Protein AF-A0A1A7MFX7-F1 (afdb_monomer)

pLDDT: mean 85.18, std 17.18, range [38.44, 98.31]

Solvent-accessible surface area (backbone atoms only — not comparable to full-atom values): 11761 Å² total; per-residue (Å²): 98,53,68,23,23,52,36,44,58,58,25,37,74,50,48,82,57,58,66,70,60,51,50,52,27,52,52,46,35,54,52,44,52,51,51,48,53,52,49,65,73,65,57,69,64,90,87,68,77,84,68,90,77,48,81,72,53,74,65,55,64,80,87,58,79,79,76,46,78,91,41,65,96,65,62,91,60,66,64,63,60,56,50,50,55,50,52,52,52,51,49,50,50,53,50,43,72,76,39,36,88,37,67,67,52,32,50,50,43,38,42,51,17,38,46,57,47,35,51,63,56,50,66,56,51,50,46,31,61,76,64,45,24,35,53,75,64,55,65,71,58,54,51,51,48,50,51,51,38,52,53,47,50,48,48,63,74,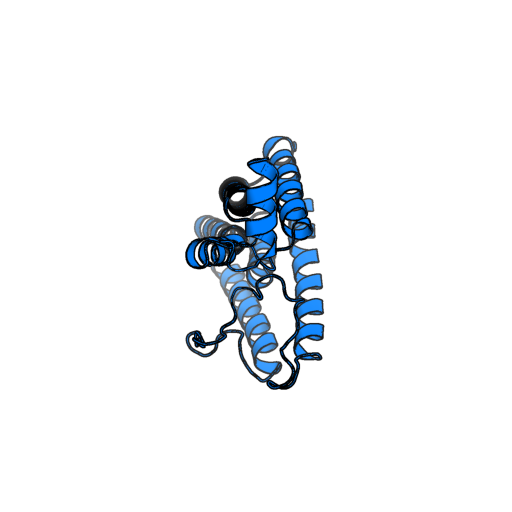70,46,90,64,80,63,58,64,52,58,52,55,29,48,52,51,26,40,52,47,48,49,47,46,51,52,47,44,72,74,27,39,74,31,79,73,87,45,75,68,47,57,53,53,51,54,62,73,76,108

Mean predicted aligned error: 8.46 Å

Radius of gyration: 20.45 Å; Cα contacts (8 Å, |Δi|>4): 159; chains: 1; bounding box: 60×35×51 Å

Structure (mmCIF, N/CA/C/O backbone):
data_AF-A0A1A7MFX7-F1
#
_entry.id   AF-A0A1A7MFX7-F1
#
loop_
_atom_site.group_PDB
_atom_site.id
_atom_site.type_symbol
_atom_site.label_atom_id
_atom_site.label_alt_id
_atom_site.label_comp_id
_atom_site.label_asym_id
_atom_site.label_entity_id
_atom_site.label_seq_id
_atom_site.pdbx_PDB_ins_code
_atom_site.Cartn_x
_atom_site.Cartn_y
_atom_site.Cartn_z
_atom_site.occupancy
_atom_site.B_iso_or_equiv
_atom_site.auth_seq_id
_atom_site.auth_comp_id
_atom_site.auth_asym_id
_atom_site.auth_atom_id
_atom_site.pdbx_PDB_model_num
ATOM 1 N N . MET A 1 1 ? -2.341 -1.312 -2.773 1.00 86.06 1 MET A N 1
ATOM 2 C CA . MET A 1 1 ? -2.698 0.103 -2.527 1.00 86.06 1 MET A CA 1
ATOM 3 C C . MET A 1 1 ? -4.157 0.295 -2.127 1.00 86.06 1 MET A C 1
ATOM 5 O O . MET A 1 1 ? -4.378 0.587 -0.967 1.00 86.06 1 MET A O 1
ATOM 9 N N . LEU A 1 2 ? -5.156 0.085 -3.000 1.00 94.25 2 LEU A N 1
ATOM 10 C CA . LEU A 1 2 ? -6.565 0.398 -2.676 1.00 94.25 2 LEU A CA 1
ATOM 11 C C . LEU A 1 2 ? -7.093 -0.276 -1.392 1.00 94.25 2 LEU A C 1
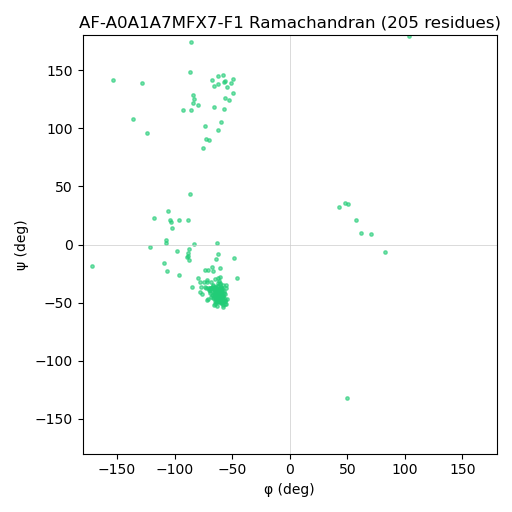ATOM 13 O O . LEU A 1 2 ? -7.597 0.407 -0.508 1.00 94.25 2 LEU A O 1
ATOM 17 N N . VAL A 1 3 ? -6.922 -1.596 -1.264 1.00 96.50 3 VAL A N 1
ATOM 18 C CA . VAL A 1 3 ? -7.343 -2.371 -0.077 1.00 96.50 3 VAL A CA 1
ATOM 19 C C . VAL A 1 3 ? -6.668 -1.864 1.205 1.00 96.50 3 VAL A C 1
ATOM 21 O O . VAL A 1 3 ? -7.343 -1.644 2.206 1.00 96.50 3 VAL A O 1
ATOM 24 N N . ALA A 1 4 ? -5.355 -1.614 1.154 1.00 96.94 4 ALA A N 1
ATOM 25 C CA . ALA A 1 4 ? -4.592 -1.058 2.272 1.00 96.94 4 ALA A CA 1
ATOM 26 C C . ALA A 1 4 ? -5.104 0.330 2.685 1.00 96.94 4 ALA A C 1
ATOM 28 O O . ALA A 1 4 ? -5.294 0.593 3.869 1.00 96.94 4 ALA A O 1
ATOM 29 N N . SER A 1 5 ? -5.386 1.211 1.721 1.00 97.44 5 SER A N 1
ATOM 30 C CA . SER A 1 5 ? -5.911 2.545 2.015 1.00 97.44 5 SER A CA 1
ATOM 31 C C . SER A 1 5 ? -7.320 2.509 2.601 1.00 97.44 5 SER A C 1
ATOM 33 O O . SER A 1 5 ? -7.585 3.261 3.531 1.00 97.44 5 SER A O 1
ATOM 35 N N . ILE A 1 6 ? -8.196 1.606 2.141 1.00 97.94 6 ILE A N 1
ATOM 36 C CA . ILE A 1 6 ? -9.516 1.398 2.761 1.00 97.94 6 ILE A CA 1
ATOM 37 C C . ILE A 1 6 ? -9.347 0.930 4.214 1.00 97.94 6 ILE A C 1
ATOM 39 O O . ILE A 1 6 ? -9.942 1.522 5.109 1.00 97.94 6 ILE A O 1
ATOM 43 N N . LEU A 1 7 ? -8.485 -0.062 4.473 1.00 97.94 7 LEU A N 1
ATOM 44 C CA . LEU A 1 7 ? -8.183 -0.515 5.837 1.00 97.94 7 LEU A CA 1
ATOM 45 C C . LEU A 1 7 ? -7.662 0.621 6.728 1.00 97.94 7 LEU A C 1
ATOM 47 O O . LEU A 1 7 ? -8.074 0.711 7.880 1.00 97.94 7 LEU A O 1
ATOM 51 N N . LYS A 1 8 ? -6.808 1.516 6.207 1.00 97.50 8 LYS A N 1
ATOM 52 C CA . LYS A 1 8 ? -6.321 2.696 6.946 1.00 97.50 8 LYS A CA 1
ATOM 53 C C . LYS A 1 8 ? -7.455 3.642 7.359 1.00 97.50 8 LYS A C 1
ATOM 55 O O . LYS A 1 8 ? -7.405 4.177 8.463 1.00 97.50 8 LYS A O 1
ATOM 60 N N . LEU A 1 9 ? -8.484 3.824 6.522 1.00 97.50 9 LEU A N 1
ATOM 61 C CA . LEU A 1 9 ? -9.654 4.639 6.881 1.00 97.50 9 LEU A CA 1
ATOM 62 C C . LEU A 1 9 ? -10.425 4.029 8.061 1.00 97.50 9 LEU A C 1
ATOM 64 O O . LEU A 1 9 ? -10.773 4.746 8.995 1.00 97.50 9 LEU A O 1
ATOM 68 N N . PHE A 1 10 ? -10.643 2.710 8.059 1.00 96.88 10 PHE A N 1
ATOM 69 C CA . PHE A 1 10 ? -11.283 2.017 9.185 1.00 96.88 10 PHE A CA 1
ATOM 70 C C . PHE A 1 10 ? -10.387 1.978 10.427 1.00 96.88 10 PHE A C 1
ATOM 72 O O . PHE A 1 10 ? -10.872 2.167 11.540 1.00 96.88 10 PHE A O 1
ATOM 79 N N . TYR A 1 11 ? -9.073 1.815 10.251 1.00 96.38 11 TYR A N 1
ATOM 80 C CA . TYR A 1 11 ? -8.100 1.898 11.338 1.00 96.38 11 TYR A CA 1
ATOM 81 C C . TYR A 1 11 ? -8.186 3.241 12.060 1.00 96.38 11 TYR A C 1
ATOM 83 O O . TYR A 1 11 ? -8.221 3.261 13.288 1.00 96.38 11 TYR A O 1
ATOM 91 N N . TRP A 1 12 ? -8.337 4.340 11.319 1.00 96.12 12 TRP A N 1
ATOM 92 C CA . TRP A 1 12 ? -8.480 5.670 11.905 1.00 96.12 12 TRP A CA 1
ATOM 93 C C . TRP A 1 12 ? -9.724 5.820 12.795 1.00 96.12 12 TRP A C 1
ATOM 95 O O . TRP A 1 12 ? -9.702 6.562 13.777 1.00 96.12 12 TRP A O 1
ATOM 105 N N . LEU A 1 13 ? -10.811 5.098 12.494 1.00 94.00 13 LEU A N 1
ATOM 106 C CA . LEU A 1 13 ? -12.015 5.113 13.331 1.00 94.00 13 LEU A CA 1
ATOM 107 C C . LEU A 1 13 ? -11.756 4.525 14.722 1.00 94.00 13 LEU A C 1
ATOM 109 O O . LEU A 1 13 ? -12.323 5.028 15.689 1.00 94.00 13 LEU A O 1
ATOM 113 N N . GLY A 1 14 ? -10.911 3.492 14.812 1.00 90.69 14 GLY A N 1
ATOM 114 C CA . GLY A 1 14 ? -10.512 2.867 16.076 1.00 90.69 14 GLY A CA 1
ATOM 115 C C . GLY A 1 14 ? -9.347 3.574 16.773 1.00 90.69 14 GLY A C 1
ATOM 116 O O . GLY A 1 14 ? -9.338 3.672 17.994 1.00 90.69 14 GLY A O 1
ATOM 117 N N . ALA A 1 15 ? -8.380 4.094 16.015 1.00 91.50 15 ALA A N 1
ATOM 118 C CA . ALA A 1 15 ? -7.225 4.822 16.534 1.00 91.50 15 ALA A CA 1
ATOM 119 C C . ALA A 1 15 ? -6.959 6.073 15.690 1.00 91.50 15 ALA A C 1
ATOM 121 O O . ALA A 1 15 ? -6.478 5.993 14.559 1.00 91.50 15 ALA A O 1
ATOM 122 N N . ARG A 1 16 ? -7.247 7.246 16.261 1.00 91.62 16 ARG A N 1
ATOM 123 C CA . ARG A 1 16 ? -7.097 8.546 15.594 1.00 91.62 16 ARG A CA 1
ATOM 124 C C . ARG A 1 16 ? -5.620 8.919 15.468 1.00 91.62 16 ARG A C 1
ATOM 126 O O . ARG A 1 16 ? -5.048 9.529 16.364 1.00 91.62 16 ARG A O 1
ATOM 133 N N . PHE A 1 17 ? -5.009 8.537 14.354 1.00 92.06 17 PHE A N 1
ATOM 134 C CA . PHE A 1 17 ? -3.677 8.995 13.963 1.00 92.06 17 PHE A CA 1
ATOM 135 C C . PHE A 1 17 ? -3.739 10.332 13.201 1.00 92.06 17 PHE A C 1
ATOM 137 O O . PHE A 1 17 ? -4.826 10.834 12.896 1.00 92.06 17 PHE A O 1
ATOM 144 N N . ASP A 1 18 ? -2.566 10.896 12.899 1.00 93.06 18 ASP A N 1
ATOM 145 C CA . ASP A 1 18 ? -2.407 12.226 12.301 1.00 93.06 18 ASP A CA 1
ATOM 146 C C . ASP A 1 18 ? -3.260 12.453 11.038 1.00 93.06 18 ASP A C 1
ATOM 148 O O . ASP A 1 18 ? -3.364 11.587 10.159 1.00 93.06 18 ASP A O 1
ATOM 152 N N . LEU A 1 19 ? -3.849 13.648 10.931 1.00 93.12 19 LEU A N 1
ATOM 153 C CA . LEU A 1 19 ? -4.747 14.012 9.835 1.00 93.12 19 LEU A CA 1
ATOM 154 C C . LEU A 1 19 ? -4.053 13.939 8.468 1.00 93.12 19 LEU A C 1
ATOM 156 O O . LEU A 1 19 ? -4.683 13.545 7.487 1.00 93.12 19 LEU A O 1
ATOM 160 N N . SER A 1 20 ? -2.757 14.244 8.393 1.00 94.00 20 SER A N 1
ATOM 161 C CA . SER A 1 20 ? -1.979 14.188 7.151 1.00 94.00 20 SER A CA 1
ATOM 162 C C . SER A 1 20 ? -1.964 12.772 6.567 1.00 94.00 20 SER A C 1
ATOM 164 O O . SER A 1 20 ? -2.112 12.577 5.359 1.00 94.00 20 SER A O 1
ATOM 166 N N . LEU A 1 21 ? -1.864 11.758 7.432 1.00 94.56 21 LEU A N 1
ATOM 167 C CA . LEU A 1 21 ? -1.889 10.347 7.038 1.00 94.56 21 LEU A CA 1
ATOM 168 C C . LEU A 1 21 ? -3.297 9.887 6.654 1.00 94.56 21 LEU A C 1
ATOM 170 O O . LEU A 1 21 ? -3.451 9.049 5.762 1.00 94.56 21 LEU A O 1
ATOM 174 N N . LEU A 1 22 ? -4.331 10.452 7.285 1.00 95.88 22 LEU A N 1
ATOM 175 C CA . LEU A 1 22 ? -5.715 10.183 6.902 1.00 95.88 22 LEU A CA 1
ATOM 176 C C . LEU A 1 22 ? -6.002 10.743 5.507 1.00 95.88 22 LEU A C 1
ATOM 178 O O . LEU A 1 22 ? -6.557 10.036 4.664 1.00 95.88 22 LEU A O 1
ATOM 182 N N . LEU A 1 23 ? -5.578 11.982 5.244 1.00 96.06 23 LEU A N 1
ATOM 183 C CA . LEU A 1 23 ? -5.691 12.610 3.931 1.00 96.06 23 LEU A CA 1
ATOM 184 C C . LEU A 1 23 ? -4.918 11.816 2.875 1.00 96.06 23 LEU A C 1
ATOM 186 O O . LEU A 1 23 ? -5.457 11.562 1.800 1.00 96.06 23 LEU A O 1
ATOM 190 N N . GLN A 1 24 ? -3.710 11.337 3.193 1.00 95.38 24 GLN A N 1
ATOM 191 C CA . GLN A 1 24 ? -2.944 10.456 2.306 1.00 95.38 24 GLN A CA 1
ATOM 192 C C . GLN A 1 24 ? -3.729 9.193 1.933 1.00 95.38 24 GLN A C 1
ATOM 194 O O . GLN A 1 24 ? -3.817 8.849 0.752 1.00 95.38 24 GLN A O 1
ATOM 199 N N . ALA A 1 25 ? -4.317 8.507 2.917 1.00 96.75 25 ALA A N 1
ATOM 200 C CA . ALA A 1 25 ? -5.110 7.308 2.672 1.00 96.75 25 ALA A CA 1
ATOM 201 C C . ALA A 1 25 ? -6.373 7.620 1.851 1.00 96.75 25 ALA A C 1
ATOM 203 O O . ALA A 1 25 ? -6.646 6.924 0.871 1.00 96.75 25 ALA A O 1
ATOM 204 N N . GLY A 1 26 ? -7.103 8.684 2.200 1.00 97.50 26 GLY A N 1
ATOM 205 C CA . GLY A 1 26 ? -8.320 9.114 1.510 1.00 97.50 26 GLY A CA 1
ATOM 206 C C . GLY A 1 26 ? -8.074 9.494 0.050 1.00 97.50 26 GLY A C 1
ATOM 207 O O . GLY A 1 26 ? -8.734 8.964 -0.845 1.00 97.50 26 GLY A O 1
ATOM 208 N N . LEU A 1 27 ? -7.066 10.333 -0.212 1.00 97.38 27 LEU A N 1
ATOM 209 C CA . LEU A 1 27 ? -6.657 10.698 -1.571 1.00 97.38 27 LEU A CA 1
ATOM 210 C C . LEU A 1 27 ? -6.234 9.466 -2.376 1.00 97.38 27 LEU A C 1
ATOM 212 O O . LEU A 1 27 ? -6.627 9.328 -3.534 1.00 97.38 27 LEU A O 1
ATOM 216 N N . MET A 1 28 ? -5.503 8.528 -1.761 1.00 96.31 28 MET A N 1
ATOM 217 C CA . MET A 1 28 ? -5.149 7.278 -2.434 1.00 96.31 28 MET A CA 1
ATOM 218 C C . MET A 1 28 ? -6.367 6.433 -2.797 1.00 96.31 28 MET A C 1
ATOM 220 O O . MET A 1 28 ? -6.385 5.867 -3.886 1.00 96.31 28 MET A O 1
ATOM 224 N N . VAL A 1 29 ? -7.392 6.345 -1.943 1.00 97.81 29 VAL A N 1
ATOM 225 C CA . VAL A 1 29 ? -8.636 5.646 -2.307 1.00 97.81 29 VAL A CA 1
ATOM 226 C C . VAL A 1 29 ? -9.264 6.302 -3.536 1.00 97.81 29 VAL A C 1
ATOM 228 O O . VAL A 1 29 ? -9.541 5.603 -4.507 1.00 97.81 29 VAL A O 1
ATOM 231 N N . ILE A 1 30 ? -9.420 7.628 -3.543 1.00 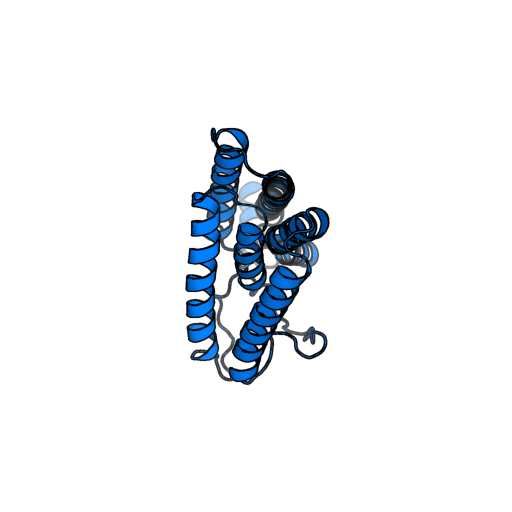97.75 30 ILE A N 1
ATOM 232 C CA . ILE A 1 30 ? -10.032 8.356 -4.667 1.00 97.75 30 ILE A CA 1
ATOM 233 C C . ILE A 1 30 ? -9.262 8.093 -5.966 1.00 97.75 30 ILE A C 1
ATOM 235 O O . ILE A 1 30 ? -9.848 7.635 -6.949 1.00 97.75 30 ILE A O 1
ATOM 239 N N . VAL A 1 31 ? -7.943 8.314 -5.963 1.00 96.88 31 VAL A N 1
ATOM 240 C CA . VAL A 1 31 ? -7.093 8.113 -7.146 1.00 96.88 31 VAL A CA 1
ATOM 241 C C . VAL A 1 31 ? -7.164 6.666 -7.630 1.00 96.88 31 VAL A C 1
ATOM 243 O O . VAL A 1 31 ? -7.336 6.426 -8.821 1.00 96.88 31 VAL A O 1
ATOM 246 N N . GLN A 1 32 ? -7.086 5.686 -6.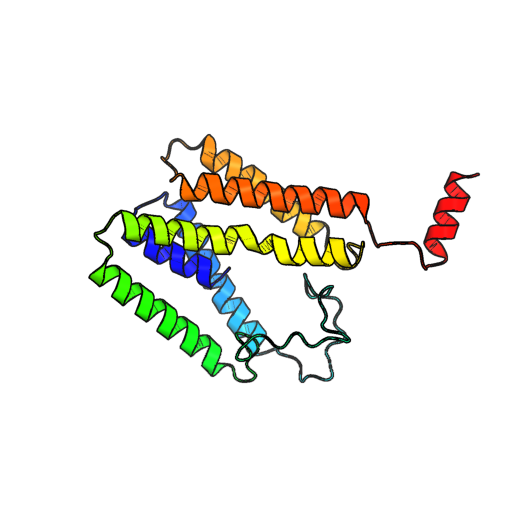730 1.00 95.69 32 GLN A N 1
ATOM 247 C CA . GLN A 1 32 ? -7.127 4.272 -7.107 1.00 95.69 32 GLN A CA 1
ATOM 248 C C . GLN A 1 32 ? -8.498 3.843 -7.646 1.00 95.69 32 GLN A C 1
ATOM 250 O O . GLN A 1 32 ? -8.554 3.001 -8.539 1.00 95.69 32 GLN A O 1
ATOM 255 N N . LEU A 1 33 ? -9.601 4.429 -7.170 1.00 96.56 33 LEU A N 1
ATOM 256 C CA . LEU A 1 33 ? -10.930 4.184 -7.737 1.00 96.56 33 LEU A CA 1
ATOM 257 C C . LEU A 1 33 ? -11.066 4.785 -9.141 1.00 96.56 33 LEU A C 1
ATOM 259 O O . LEU A 1 33 ? -11.630 4.133 -10.023 1.00 96.56 33 LEU A O 1
ATOM 263 N N . VAL A 1 34 ? -10.517 5.982 -9.373 1.00 96.62 34 VAL A N 1
ATOM 264 C CA . VAL A 1 34 ? -10.463 6.599 -10.709 1.00 96.62 34 VAL A CA 1
ATOM 265 C C . VAL A 1 34 ? -9.609 5.751 -11.651 1.00 96.62 34 VAL A C 1
ATOM 267 O O . VAL A 1 34 ? -10.076 5.377 -12.725 1.00 96.62 34 VAL A O 1
ATOM 270 N N . LEU A 1 35 ? -8.400 5.365 -11.232 1.00 93.56 35 LEU A N 1
ATOM 271 C CA . LEU A 1 35 ? -7.523 4.494 -12.017 1.00 93.56 35 LEU A CA 1
ATOM 272 C C . LEU A 1 35 ? -8.183 3.148 -12.315 1.00 93.56 35 LEU A C 1
ATOM 274 O O . LEU A 1 35 ? -8.087 2.667 -13.439 1.00 93.56 35 LEU A O 1
ATOM 278 N N . LEU A 1 36 ? -8.901 2.561 -11.353 1.00 93.69 36 LEU A N 1
ATOM 279 C CA . LEU A 1 36 ? -9.645 1.323 -11.567 1.00 93.69 36 LEU A CA 1
ATOM 280 C C . LEU A 1 36 ? -10.752 1.506 -12.612 1.00 93.69 36 LEU A C 1
ATOM 282 O O . LEU A 1 36 ? -10.882 0.673 -13.505 1.00 93.69 36 LEU A O 1
ATOM 286 N N . ARG A 1 37 ? -11.536 2.591 -12.544 1.00 93.88 37 ARG A N 1
ATOM 287 C CA . ARG A 1 37 ? -12.565 2.900 -13.556 1.00 93.88 37 ARG A CA 1
ATOM 288 C C . ARG A 1 37 ? -11.947 3.025 -14.945 1.00 93.88 37 ARG A C 1
ATOM 290 O O . ARG A 1 37 ? -12.389 2.338 -15.863 1.00 93.88 37 ARG A O 1
ATOM 297 N N . VAL A 1 38 ? -10.906 3.845 -15.071 1.00 93.06 38 VAL A N 1
ATOM 298 C CA . VAL A 1 38 ? -10.212 4.098 -16.340 1.00 93.06 38 VAL A CA 1
ATOM 299 C C . VAL A 1 38 ? -9.589 2.812 -16.886 1.00 93.06 38 VAL A C 1
ATOM 301 O O . VAL A 1 38 ? -9.737 2.519 -18.071 1.00 93.06 38 VAL A O 1
ATOM 304 N N . ALA A 1 39 ? -8.950 2.006 -16.036 1.00 90.12 39 ALA A N 1
ATOM 305 C CA . ALA A 1 39 ? -8.335 0.741 -16.432 1.00 90.12 39 ALA A CA 1
ATOM 306 C C . ALA A 1 39 ? -9.368 -0.292 -16.903 1.00 90.12 39 ALA A C 1
ATOM 308 O O . ALA A 1 39 ? -9.117 -1.012 -17.866 1.00 90.12 39 ALA A O 1
ATOM 309 N N . LEU A 1 40 ? -10.534 -0.361 -16.252 1.00 88.81 40 LEU A N 1
ATOM 310 C CA . LEU A 1 40 ? -11.609 -1.272 -16.651 1.00 88.81 40 LEU A CA 1
ATOM 311 C C . LEU A 1 40 ? -12.304 -0.827 -17.947 1.00 88.81 40 LEU A C 1
ATOM 313 O O . LEU A 1 40 ? -12.765 -1.683 -18.696 1.00 88.81 40 LEU A O 1
ATOM 317 N N . GLN A 1 41 ? -12.362 0.478 -18.226 1.00 88.75 41 GLN A N 1
ATOM 318 C CA . GLN A 1 41 ? -12.928 1.024 -19.467 1.00 88.75 41 GLN A CA 1
ATOM 319 C C . GLN A 1 41 ? -11.986 0.877 -20.668 1.00 88.75 41 GLN A C 1
ATOM 321 O O . GLN A 1 41 ? -12.447 0.606 -21.770 1.00 88.75 41 GLN A O 1
ATOM 326 N N . ASN A 1 42 ? -10.675 1.029 -20.456 1.00 85.75 42 ASN A N 1
ATOM 327 C CA . ASN A 1 42 ? -9.666 1.039 -21.523 1.00 85.75 42 ASN A CA 1
ATOM 328 C C . ASN A 1 42 ? -8.886 -0.281 -21.633 1.00 85.75 42 ASN A C 1
ATOM 330 O O . ASN A 1 42 ? -7.779 -0.306 -22.172 1.00 85.75 42 ASN A O 1
ATOM 334 N N . ARG A 1 43 ? -9.412 -1.388 -21.092 1.00 76.44 43 ARG A N 1
ATOM 335 C CA . ARG A 1 43 ? -8.719 -2.680 -21.139 1.00 76.44 43 ARG A CA 1
ATOM 336 C C . ARG A 1 43 ? -8.636 -3.154 -22.599 1.00 76.44 43 ARG A C 1
ATOM 338 O O . ARG A 1 43 ? -9.686 -3.380 -23.202 1.00 76.44 43 ARG A O 1
ATOM 345 N N . PRO A 1 44 ? -7.434 -3.333 -23.179 1.00 63.94 44 PRO A N 1
ATOM 346 C CA . PRO A 1 44 ? -7.319 -3.810 -24.550 1.00 63.94 44 PRO A CA 1
ATOM 347 C C . PRO A 1 44 ? -7.919 -5.217 -24.660 1.00 63.94 44 PRO A C 1
ATOM 349 O O . PRO A 1 44 ? -7.691 -6.059 -23.786 1.00 63.94 44 PRO A O 1
ATOM 352 N N . LEU A 1 45 ? -8.667 -5.491 -25.739 1.00 54.97 45 LEU A N 1
ATOM 353 C CA . LEU A 1 45 ? -8.968 -6.873 -26.121 1.00 54.97 45 LEU A CA 1
ATOM 354 C C . LEU A 1 45 ? -7.630 -7.618 -26.241 1.00 54.97 45 LEU A C 1
ATOM 356 O O . LEU A 1 45 ? -6.673 -7.074 -26.793 1.00 54.97 45 LEU A O 1
ATOM 360 N N . ALA A 1 46 ? -7.569 -8.836 -25.702 1.00 52.91 46 ALA A N 1
ATOM 361 C CA . ALA A 1 46 ? -6.359 -9.606 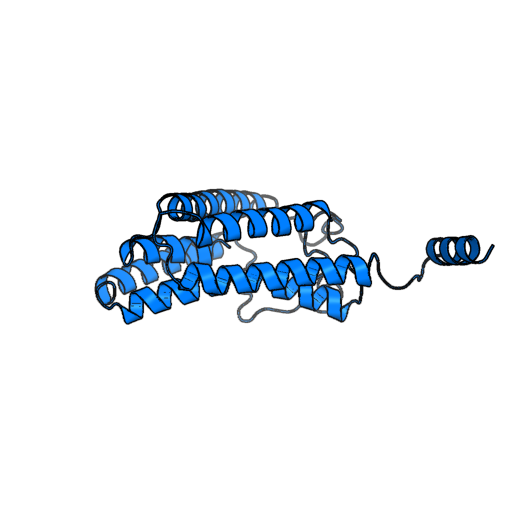-25.389 1.00 52.91 46 ALA A CA 1
ATOM 362 C C . ALA A 1 46 ? -5.271 -9.717 -26.491 1.00 52.91 46 ALA A C 1
ATOM 364 O O . ALA A 1 46 ? -4.153 -10.112 -26.179 1.00 52.91 46 ALA A O 1
ATOM 365 N N . SER A 1 47 ? -5.537 -9.327 -27.741 1.00 38.44 47 SER A N 1
ATOM 366 C CA . SER A 1 47 ? -4.575 -9.339 -28.855 1.00 38.44 47 SER A CA 1
ATOM 367 C C . SER A 1 47 ? -3.731 -8.066 -29.042 1.00 38.44 47 SER A C 1
ATOM 369 O O . SER A 1 47 ? -2.774 -8.112 -29.802 1.00 38.44 47 SER A O 1
ATOM 371 N N . ALA A 1 48 ? -4.016 -6.939 -28.374 1.00 43.03 48 ALA A N 1
ATOM 372 C CA . ALA A 1 48 ? -3.304 -5.662 -28.613 1.00 43.03 48 ALA A CA 1
ATOM 373 C C . ALA A 1 48 ? -2.235 -5.307 -27.553 1.00 43.03 48 ALA A C 1
ATOM 375 O O . ALA A 1 48 ? -1.793 -4.163 -27.433 1.00 43.03 48 ALA A O 1
ATOM 376 N N . ALA A 1 49 ? -1.838 -6.266 -26.716 1.00 45.16 49 ALA A N 1
ATOM 377 C CA . ALA A 1 49 ? -1.031 -6.010 -25.529 1.00 45.16 49 ALA A CA 1
ATOM 378 C C . ALA A 1 49 ? 0.489 -5.992 -25.794 1.00 45.16 49 ALA A C 1
ATOM 380 O O . ALA A 1 49 ? 1.219 -6.533 -24.982 1.00 45.16 49 ALA A O 1
ATOM 381 N N . SER A 1 50 ? 1.019 -5.375 -26.850 1.00 43.16 50 SER A N 1
ATOM 382 C CA . SER A 1 50 ? 2.479 -5.159 -27.004 1.00 43.16 50 SER A CA 1
ATOM 383 C C . SER A 1 50 ? 2.971 -3.849 -26.361 1.00 43.16 50 SER A C 1
ATOM 385 O O . SER A 1 50 ? 4.022 -3.323 -26.716 1.00 43.16 50 SER A O 1
ATOM 387 N N . ASN A 1 51 ? 2.221 -3.282 -25.411 1.00 44.16 51 ASN A N 1
ATOM 388 C CA . ASN A 1 51 ? 2.489 -1.932 -24.921 1.00 44.16 51 ASN A CA 1
ATOM 389 C C . ASN A 1 51 ? 3.536 -1.886 -23.793 1.00 44.16 51 ASN A C 1
ATOM 391 O O . ASN A 1 51 ? 3.311 -2.338 -22.671 1.00 44.16 51 ASN A O 1
ATOM 395 N N . ILE A 1 52 ? 4.653 -1.236 -24.122 1.00 47.06 52 ILE A N 1
ATOM 396 C CA . ILE A 1 52 ? 5.903 -0.977 -23.379 1.00 47.06 52 ILE A CA 1
ATOM 397 C C . ILE A 1 52 ? 5.714 -0.102 -22.109 1.00 47.06 52 ILE A C 1
ATOM 399 O O . ILE A 1 52 ? 6.662 0.192 -21.384 1.00 47.06 52 ILE A O 1
ATOM 403 N N . HIS A 1 53 ? 4.485 0.312 -21.774 1.00 43.59 53 HIS A N 1
ATOM 404 C CA . HIS A 1 53 ? 4.248 1.397 -20.812 1.00 43.59 53 HIS A CA 1
ATOM 405 C C . HIS A 1 53 ? 3.705 1.023 -19.426 1.00 43.59 53 HIS A C 1
ATOM 407 O O . HIS A 1 53 ? 3.493 1.941 -18.630 1.00 43.59 53 HIS A O 1
ATOM 413 N N . GLN A 1 54 ? 3.532 -0.255 -19.079 1.00 49.38 54 GLN A N 1
ATOM 414 C CA . GLN A 1 54 ? 3.160 -0.611 -17.704 1.00 49.38 54 GLN A CA 1
ATOM 415 C C . GLN A 1 54 ? 4.406 -0.703 -16.799 1.00 49.38 54 GLN A C 1
ATOM 417 O O . GLN A 1 54 ? 5.291 -1.517 -17.068 1.00 49.38 54 GLN A O 1
ATOM 422 N N . PRO A 1 55 ? 4.501 0.077 -15.703 1.00 43.34 55 PRO A N 1
ATOM 423 C CA . PRO A 1 55 ? 5.408 -0.288 -14.621 1.00 43.34 55 PRO A CA 1
ATOM 424 C C . PRO A 1 55 ? 5.018 -1.694 -14.139 1.00 43.34 55 PRO A C 1
ATOM 426 O O . PRO A 1 55 ? 3.831 -2.016 -14.107 1.00 43.34 55 PRO A O 1
ATOM 429 N N . PHE A 1 56 ? 6.001 -2.546 -13.840 1.00 51.44 56 PHE A N 1
ATOM 430 C CA . PHE A 1 56 ? 5.830 -3.988 -13.583 1.00 51.44 56 PHE A CA 1
ATOM 431 C C . PHE A 1 56 ? 5.462 -4.855 -14.814 1.00 51.44 56 PHE A C 1
ATOM 433 O O . PHE A 1 56 ? 5.235 -6.055 -14.664 1.00 51.44 56 PHE A O 1
ATOM 440 N N . ALA A 1 57 ? 5.495 -4.318 -16.046 1.00 44.09 57 ALA A N 1
ATOM 441 C CA . ALA A 1 57 ? 5.401 -5.121 -17.281 1.00 44.09 57 ALA A CA 1
ATOM 442 C C . ALA A 1 57 ? 6.531 -6.152 -17.433 1.00 44.09 57 ALA A C 1
ATOM 444 O O . ALA A 1 57 ? 6.373 -7.125 -18.166 1.00 44.09 57 ALA A O 1
ATOM 445 N N . GLY A 1 58 ? 7.654 -5.972 -16.727 1.00 39.03 58 GLY A N 1
ATOM 446 C CA . GLY A 1 58 ? 8.723 -6.974 -16.635 1.00 39.03 58 GLY A CA 1
ATOM 447 C C . GLY A 1 58 ? 8.280 -8.297 -15.989 1.00 39.03 58 GLY A C 1
ATOM 448 O O . GLY A 1 58 ? 9.030 -9.266 -16.016 1.00 39.03 58 GLY A O 1
ATOM 449 N N . SER A 1 59 ? 7.060 -8.348 -15.437 1.00 41.25 59 SER A N 1
ATOM 450 C CA . SER A 1 59 ? 6.380 -9.559 -14.972 1.00 41.25 59 SER A CA 1
ATOM 451 C C . SER A 1 59 ? 5.251 -10.026 -15.903 1.00 41.25 59 SER A C 1
ATOM 453 O O . SER A 1 59 ? 4.331 -10.695 -15.440 1.00 41.25 59 SER A O 1
ATOM 455 N N . ARG A 1 60 ? 5.302 -9.758 -17.219 1.00 44.12 60 ARG A N 1
ATOM 456 C CA . ARG A 1 60 ? 4.640 -10.695 -18.150 1.00 44.12 60 ARG A CA 1
ATOM 457 C C . ARG A 1 60 ? 5.275 -12.063 -17.871 1.00 44.12 60 ARG A C 1
ATOM 459 O O . ARG A 1 60 ? 6.479 -12.220 -18.009 1.00 44.12 60 ARG A O 1
ATOM 466 N N . GLU A 1 61 ? 4.562 -13.088 -17.411 1.00 46.94 61 GLU A N 1
ATOM 467 C CA . GLU A 1 61 ? 3.286 -13.581 -17.946 1.00 46.94 61 GLU A CA 1
ATOM 468 C C . GLU A 1 61 ? 3.315 -13.617 -19.488 1.00 46.94 61 GLU A C 1
ATOM 470 O O . GLU A 1 61 ? 2.339 -13.348 -20.176 1.00 46.94 61 GLU A O 1
ATOM 475 N N . GLY A 1 62 ? 4.513 -13.873 -20.026 1.00 39.22 62 GLY A N 1
ATOM 476 C CA . GLY A 1 62 ? 4.831 -14.077 -21.437 1.00 39.22 62 GLY A CA 1
ATOM 477 C C . GLY A 1 62 ? 5.382 -15.477 -21.707 1.00 39.22 62 GLY A C 1
ATOM 478 O O . GLY A 1 62 ? 6.101 -15.641 -22.676 1.00 39.22 62 GLY A O 1
ATOM 479 N N . ASP A 1 63 ? 5.069 -16.434 -20.825 1.00 38.78 63 ASP A N 1
ATOM 480 C CA . ASP A 1 63 ? 5.098 -17.886 -21.100 1.00 38.78 63 ASP A CA 1
ATOM 481 C C . ASP A 1 63 ? 4.492 -18.701 -19.940 1.00 38.78 63 ASP A C 1
ATOM 483 O O . ASP A 1 63 ? 4.050 -19.833 -20.108 1.00 38.78 63 ASP A O 1
ATOM 487 N N . THR A 1 64 ? 4.376 -18.107 -18.748 1.00 43.31 64 THR A N 1
ATOM 488 C CA . THR A 1 64 ? 3.709 -18.716 -17.591 1.00 43.31 64 THR A CA 1
ATOM 489 C C . THR A 1 64 ? 2.595 -17.812 -17.082 1.00 43.31 64 THR A C 1
ATOM 491 O O . THR A 1 64 ? 2.836 -16.881 -16.320 1.00 43.31 64 THR A O 1
ATOM 494 N N . HIS A 1 65 ? 1.360 -18.077 -17.522 1.00 53.84 65 HIS A N 1
ATOM 495 C CA . HIS A 1 65 ? 0.146 -17.485 -16.956 1.00 53.84 65 HIS A CA 1
ATOM 496 C C . HIS A 1 65 ? 0.042 -17.924 -15.489 1.00 53.84 65 HIS A C 1
ATOM 498 O O . HIS A 1 65 ? -0.378 -19.048 -15.204 1.00 53.84 65 HIS A O 1
ATOM 504 N N . VAL A 1 66 ? 0.462 -17.080 -14.545 1.00 58.84 66 VAL A N 1
ATOM 505 C CA . VAL A 1 66 ? 0.299 -17.358 -13.115 1.00 58.84 66 VAL A CA 1
ATOM 506 C C . VAL A 1 66 ? -1.169 -17.105 -12.803 1.00 58.84 66 VAL A C 1
ATOM 508 O O . VAL A 1 66 ? -1.572 -16.025 -12.367 1.00 58.84 66 VAL A O 1
ATOM 511 N N . LYS A 1 67 ? -1.999 -18.119 -13.070 1.00 61.62 67 LYS A N 1
ATOM 512 C CA . LYS A 1 67 ? -3.411 -18.122 -12.692 1.00 61.62 67 LYS A CA 1
ATOM 513 C C . LYS A 1 67 ? -3.492 -17.983 -11.178 1.00 61.62 67 LYS A C 1
ATOM 515 O O . LYS A 1 67 ? -3.201 -18.922 -10.437 1.00 61.62 67 LYS A O 1
ATOM 520 N N . ARG A 1 68 ? -3.866 -16.791 -10.715 1.00 76.75 68 ARG A N 1
ATOM 521 C CA . ARG A 1 68 ? -4.122 -16.550 -9.294 1.00 76.75 68 ARG A CA 1
ATOM 522 C C . ARG A 1 68 ? -5.288 -17.442 -8.862 1.00 76.75 68 ARG A C 1
ATOM 524 O O . ARG A 1 68 ? -6.211 -17.628 -9.662 1.00 76.75 68 ARG A O 1
ATOM 531 N N . PRO A 1 69 ? -5.296 -17.967 -7.624 1.00 80.12 69 PRO A N 1
ATOM 532 C CA . PRO A 1 69 ? -6.458 -18.679 -7.110 1.00 80.12 69 PRO A CA 1
ATOM 533 C C . PRO A 1 69 ? -7.728 -17.848 -7.339 1.00 80.12 69 PRO A C 1
ATOM 535 O O . PRO A 1 69 ? -7.746 -16.647 -7.060 1.00 80.12 69 PRO A O 1
ATOM 538 N N . PHE A 1 70 ? -8.759 -18.476 -7.909 1.00 80.38 70 PHE A N 1
ATOM 539 C CA . PHE A 1 70 ? -10.041 -17.843 -8.259 1.00 80.38 70 PHE A CA 1
ATOM 540 C C . PHE A 1 70 ? -9.954 -16.638 -9.218 1.00 80.38 70 PHE A C 1
ATOM 542 O O . PHE A 1 70 ? -10.857 -15.799 -9.234 1.00 80.38 70 PHE A O 1
ATOM 549 N N . GLU A 1 71 ? -8.864 -16.521 -9.987 1.00 82.25 71 GLU A N 1
ATOM 550 C CA . GLU A 1 71 ? -8.581 -15.374 -10.864 1.00 82.25 71 GLU A CA 1
ATOM 551 C C . GLU A 1 71 ? -8.705 -14.035 -10.124 1.00 82.25 71 GLU A C 1
ATOM 553 O O . GLU A 1 71 ? -9.181 -13.033 -10.668 1.00 82.25 71 GLU A O 1
ATOM 558 N N . PHE A 1 72 ? -8.318 -14.027 -8.842 1.00 85.75 72 PHE A N 1
ATOM 559 C CA . PHE A 1 72 ? -8.509 -12.874 -7.976 1.00 85.75 72 PHE A CA 1
ATOM 560 C C . PHE A 1 72 ? -7.935 -11.604 -8.613 1.00 85.75 72 PHE A C 1
ATOM 562 O O . PH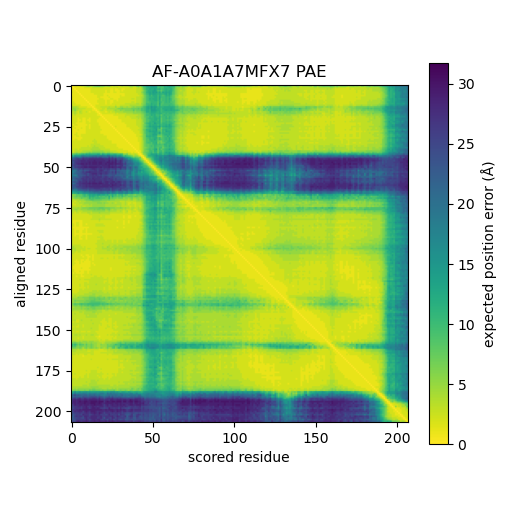E A 1 72 ? -6.753 -11.539 -8.962 1.00 85.75 72 PHE A O 1
ATOM 569 N N . TRP A 1 73 ? -8.787 -10.583 -8.751 1.00 87.44 73 TRP A N 1
ATOM 570 C CA . TRP A 1 73 ? -8.457 -9.293 -9.368 1.00 87.44 73 TRP A CA 1
ATOM 571 C C . TRP A 1 73 ? -8.042 -9.352 -10.853 1.00 87.44 73 TRP A C 1
ATOM 573 O O . TRP A 1 73 ? -7.618 -8.343 -11.420 1.00 87.44 73 TRP A O 1
ATOM 583 N N . GLN A 1 74 ? -8.202 -10.501 -11.511 1.00 85.69 74 GLN A N 1
ATOM 584 C CA . GLN A 1 74 ? -7.956 -10.709 -12.944 1.00 85.69 74 GLN A CA 1
ATOM 585 C C . GLN A 1 74 ? -9.260 -10.867 -13.751 1.00 85.69 74 GLN A C 1
ATOM 587 O O . GLN A 1 74 ? -9.203 -11.003 -14.974 1.00 85.69 74 GLN A O 1
ATOM 592 N N . TRP A 1 75 ? -10.424 -10.770 -13.097 1.00 86.00 75 TRP A N 1
ATOM 593 C CA . TRP A 1 75 ? -11.751 -10.967 -13.686 1.00 86.00 75 TRP A CA 1
ATOM 594 C C . TRP A 1 75 ? -11.981 -10.195 -14.987 1.00 86.00 75 TRP A C 1
ATOM 596 O O . TRP A 1 75 ? -11.584 -9.040 -15.143 1.00 86.00 75 TRP A O 1
ATOM 606 N N . ARG A 1 76 ? -12.690 -10.820 -15.930 1.00 82.56 76 ARG A N 1
ATOM 607 C CA . ARG A 1 76 ? -12.998 -10.210 -17.232 1.00 82.56 76 ARG A CA 1
ATOM 608 C C . ARG A 1 76 ? -14.053 -9.107 -17.140 1.00 82.56 76 ARG A C 1
ATOM 610 O O . ARG A 1 76 ? -13.966 -8.113 -17.852 1.00 82.56 76 ARG A O 1
ATOM 617 N N . GLN A 1 77 ? -15.049 -9.285 -16.278 1.00 85.69 77 GLN A N 1
ATOM 618 C CA . GLN A 1 77 ? -16.123 -8.313 -16.085 1.00 85.69 77 GLN A CA 1
ATOM 619 C C . GLN A 1 77 ? -15.712 -7.252 -15.057 1.00 85.69 77 GLN A C 1
ATOM 621 O O . GLN A 1 77 ? -15.002 -7.550 -14.102 1.00 85.69 77 GLN A O 1
ATOM 626 N N . ALA A 1 78 ? -16.204 -6.020 -15.212 1.00 89.69 78 ALA A N 1
ATOM 627 C CA . ALA A 1 78 ? -15.958 -4.941 -14.252 1.00 89.69 78 ALA A CA 1
ATOM 628 C C . ALA A 1 78 ? -16.725 -5.132 -12.928 1.00 89.69 78 ALA A C 1
ATOM 630 O O . ALA A 1 78 ? -16.241 -4.744 -11.867 1.00 89.69 78 ALA A O 1
ATOM 631 N N . LYS A 1 79 ? -17.922 -5.734 -12.979 1.00 92.44 79 LYS A N 1
ATOM 632 C CA . LYS A 1 79 ? -18.834 -5.884 -11.831 1.00 92.44 79 LYS A CA 1
ATOM 633 C C . LYS A 1 79 ? -18.183 -6.556 -10.599 1.00 92.44 79 LYS A C 1
ATOM 635 O O . LYS A 1 79 ? -18.310 -5.983 -9.517 1.00 92.44 79 LYS A O 1
ATOM 640 N N . PRO A 1 80 ? -17.442 -7.677 -10.722 1.00 93.31 80 PRO A N 1
ATOM 641 C CA . PRO A 1 80 ? -16.764 -8.319 -9.591 1.00 93.31 80 PRO A CA 1
ATOM 642 C C . PRO A 1 80 ? -15.804 -7.411 -8.807 1.00 93.31 80 PRO A C 1
ATOM 644 O O . PRO A 1 80 ? -15.752 -7.512 -7.585 1.00 93.31 80 PRO A O 1
ATOM 647 N N . TYR A 1 81 ? -15.107 -6.477 -9.465 1.00 93.75 81 TYR A N 1
ATOM 648 C CA . TYR A 1 81 ? -14.204 -5.535 -8.787 1.00 93.75 81 TYR A CA 1
ATOM 649 C C . TYR A 1 81 ? -14.957 -4.622 -7.816 1.00 93.75 81 TYR A C 1
ATOM 651 O O . TYR A 1 81 ? -14.564 -4.470 -6.661 1.00 93.75 81 TYR A O 1
ATOM 659 N N . TRP A 1 82 ? -16.071 -4.046 -8.273 1.00 96.19 82 TRP A N 1
ATOM 660 C CA . TRP A 1 82 ? -16.907 -3.165 -7.456 1.00 96.19 82 TRP A CA 1
ATOM 661 C C . TRP A 1 82 ? -17.625 -3.930 -6.346 1.00 96.19 82 TRP A C 1
ATOM 663 O O . TRP A 1 82 ? -17.688 -3.442 -5.221 1.00 96.19 82 TRP A O 1
ATOM 673 N N . MET A 1 83 ? -18.108 -5.144 -6.637 1.00 96.62 83 MET A N 1
ATOM 674 C CA . MET A 1 83 ? -18.725 -6.010 -5.628 1.00 96.62 83 MET A CA 1
ATOM 675 C C . MET A 1 83 ? -17.727 -6.397 -4.538 1.00 96.62 83 MET A C 1
ATOM 677 O O . MET A 1 83 ? -18.058 -6.293 -3.362 1.00 96.62 83 MET A O 1
ATOM 681 N N . PHE A 1 84 ? -16.496 -6.771 -4.900 1.00 96.38 84 PHE A N 1
ATOM 682 C CA . PHE A 1 84 ? -15.452 -7.056 -3.920 1.00 96.38 84 PHE A CA 1
ATOM 683 C C . PHE A 1 84 ? -15.195 -5.854 -3.009 1.00 96.38 84 PHE A C 1
ATOM 685 O O . PHE A 1 84 ? -15.185 -6.016 -1.796 1.00 96.38 84 PHE A O 1
ATOM 692 N N . LEU A 1 85 ? -15.025 -4.649 -3.564 1.00 97.44 85 LEU A N 1
ATOM 693 C CA . LEU A 1 85 ? -14.758 -3.449 -2.761 1.00 97.44 85 LEU A CA 1
ATOM 694 C C . LEU A 1 85 ? -15.927 -3.091 -1.837 1.00 97.44 85 LEU A C 1
ATOM 696 O O . LEU A 1 85 ? -15.698 -2.681 -0.698 1.00 97.44 85 LEU A O 1
ATOM 700 N N . ALA A 1 86 ? -17.162 -3.277 -2.311 1.00 97.88 86 ALA A N 1
ATOM 701 C CA . ALA A 1 86 ? -18.367 -3.064 -1.521 1.00 97.88 86 ALA A CA 1
ATOM 702 C C . ALA A 1 86 ? -18.459 -4.068 -0.365 1.00 97.88 86 ALA A C 1
ATOM 704 O O . ALA A 1 86 ? -18.579 -3.653 0.785 1.00 97.88 86 ALA A O 1
ATOM 705 N N . TYR A 1 87 ? -18.328 -5.371 -0.643 1.00 98.00 87 TYR A N 1
ATOM 706 C CA . TYR A 1 87 ? -18.346 -6.403 0.396 1.00 98.00 87 TYR A CA 1
ATOM 707 C C . TYR A 1 87 ? -17.177 -6.267 1.364 1.00 98.00 87 TYR A C 1
ATOM 709 O O . TYR A 1 87 ? -17.370 -6.398 2.564 1.00 98.00 87 TYR A O 1
ATOM 717 N N . PHE A 1 88 ? -15.981 -5.951 0.873 1.00 97.94 88 PHE A N 1
ATOM 718 C CA . PHE A 1 88 ? -14.813 -5.721 1.714 1.00 97.94 88 PHE A CA 1
ATOM 719 C C . PHE A 1 88 ? -15.056 -4.572 2.698 1.00 97.94 88 PHE A C 1
ATOM 721 O O . PHE A 1 88 ? -14.889 -4.747 3.902 1.00 97.94 88 PHE A O 1
ATOM 728 N N . SER A 1 89 ? -15.534 -3.426 2.206 1.00 98.06 89 SER A N 1
ATOM 729 C CA . SER A 1 89 ? -15.851 -2.266 3.050 1.00 98.06 89 SER A CA 1
ATOM 730 C C . SER A 1 89 ? -16.997 -2.549 4.026 1.00 98.06 89 SER A C 1
ATOM 732 O O . SER A 1 89 ? -16.926 -2.146 5.183 1.00 98.06 89 SER A O 1
ATOM 734 N N . ALA A 1 90 ? -18.036 -3.269 3.591 1.00 98.31 90 ALA A N 1
ATOM 735 C CA . ALA A 1 90 ? -19.152 -3.661 4.451 1.00 98.31 90 ALA A CA 1
ATOM 736 C C . ALA A 1 90 ? -18.705 -4.617 5.568 1.00 98.31 90 ALA A C 1
ATOM 738 O O . ALA A 1 90 ? -19.074 -4.427 6.724 1.00 98.31 90 ALA A O 1
ATOM 739 N N . THR A 1 91 ? -17.859 -5.598 5.250 1.00 98.25 91 THR A N 1
ATOM 740 C CA . THR A 1 91 ? -17.268 -6.502 6.242 1.00 98.25 91 THR A CA 1
ATOM 741 C C . THR A 1 91 ? -16.414 -5.733 7.243 1.00 98.25 91 THR A C 1
ATOM 743 O O . THR A 1 91 ? -16.559 -5.951 8.441 1.00 98.25 91 THR A O 1
ATOM 746 N N . LEU A 1 92 ? -15.577 -4.793 6.789 1.00 97.88 92 LEU A N 1
ATOM 747 C CA . LEU A 1 92 ? -14.805 -3.938 7.696 1.00 97.88 92 LEU A CA 1
ATOM 748 C C . LEU A 1 92 ? -15.704 -3.093 8.598 1.00 97.88 92 LEU A C 1
ATOM 750 O O . LEU A 1 92 ? -15.411 -2.960 9.780 1.00 97.88 92 LEU A O 1
ATOM 754 N N . LEU A 1 93 ? -16.820 -2.574 8.082 1.00 97.81 93 LEU A N 1
ATOM 755 C CA . LEU A 1 93 ? -17.793 -1.845 8.891 1.00 97.81 93 LEU A CA 1
ATOM 756 C C . LEU A 1 93 ? -18.411 -2.731 9.977 1.00 97.81 93 LEU A C 1
ATOM 758 O O . LEU A 1 93 ? -18.471 -2.318 11.132 1.00 97.81 93 LEU A O 1
ATOM 762 N N . VAL A 1 94 ? -18.827 -3.952 9.633 1.00 98.06 94 VAL A N 1
ATOM 763 C CA . VAL A 1 94 ? -19.364 -4.914 10.607 1.00 98.06 94 VAL A CA 1
ATOM 764 C C . VAL A 1 94 ? -18.313 -5.257 11.662 1.00 98.06 94 VAL A C 1
ATOM 766 O O . VAL A 1 94 ? -18.598 -5.169 12.854 1.00 98.06 94 VAL A O 1
ATOM 769 N N . LEU A 1 95 ? -17.085 -5.580 11.249 1.00 97.56 95 LEU A N 1
ATOM 770 C CA . LEU A 1 95 ? -15.989 -5.863 12.178 1.00 97.56 95 LEU A CA 1
ATOM 771 C C . LEU A 1 95 ? -15.679 -4.658 13.075 1.00 97.56 95 LEU A C 1
ATOM 773 O O . LEU A 1 95 ? -15.460 -4.832 14.269 1.00 97.56 95 LEU A O 1
ATOM 777 N N . GLN A 1 96 ? -15.732 -3.438 12.540 1.00 96.88 96 GLN A N 1
ATOM 778 C CA . GLN A 1 96 ? -15.521 -2.217 13.311 1.00 96.88 96 GLN A CA 1
ATOM 779 C C . GLN A 1 96 ? -16.632 -1.990 14.348 1.00 96.88 96 GLN A C 1
ATOM 781 O O . GLN A 1 96 ? -16.336 -1.572 15.463 1.00 96.88 96 GLN A O 1
ATOM 786 N N . ILE A 1 97 ? -17.895 -2.285 14.023 1.00 96.81 97 ILE A N 1
ATOM 787 C CA . ILE A 1 97 ? -19.012 -2.187 14.979 1.00 96.81 97 ILE A CA 1
ATOM 788 C C . ILE A 1 97 ? -18.869 -3.232 16.093 1.00 96.81 97 ILE A C 1
ATOM 790 O O . ILE A 1 97 ? -19.072 -2.911 17.262 1.00 96.81 97 ILE A O 1
ATOM 794 N N . LEU A 1 98 ? -18.506 -4.469 15.742 1.00 97.25 98 LEU A N 1
ATOM 795 C CA . LEU A 1 98 ? -18.416 -5.579 16.695 1.00 97.25 98 LEU A CA 1
ATOM 796 C C . LEU A 1 98 ? -17.160 -5.513 17.576 1.00 97.25 98 LEU A C 1
ATOM 798 O O . LEU A 1 98 ? -17.236 -5.754 18.778 1.00 97.25 98 LEU A O 1
ATOM 802 N N . PHE A 1 99 ? -16.007 -5.188 16.988 1.00 97.00 99 PHE A N 1
ATOM 803 C CA . PHE A 1 99 ? -14.689 -5.331 17.617 1.00 97.00 99 PHE A CA 1
ATOM 804 C C . PHE A 1 99 ? -13.901 -4.022 17.719 1.00 97.00 99 PHE A C 1
ATOM 806 O O . PHE A 1 99 ? -12.824 -4.009 18.304 1.00 97.00 99 PHE A O 1
ATOM 813 N N . GLY A 1 100 ? -14.420 -2.899 17.215 1.00 94.69 100 GLY A N 1
ATOM 814 C CA . GLY A 1 100 ? -13.697 -1.623 17.179 1.00 94.69 100 GLY A CA 1
ATOM 815 C C . GLY A 1 100 ? -13.348 -1.023 18.544 1.00 94.69 100 GLY A C 1
ATOM 816 O O . GLY A 1 100 ? -12.542 -0.101 18.598 1.00 94.69 100 GLY A O 1
ATOM 817 N N . ARG A 1 101 ? -13.931 -1.539 19.637 1.00 94.44 101 ARG A N 1
ATOM 818 C CA . ARG A 1 101 ? -13.590 -1.166 21.023 1.00 94.44 101 ARG A CA 1
ATOM 819 C C . ARG A 1 101 ? -12.447 -2.001 21.613 1.00 94.44 101 ARG A C 1
ATOM 821 O O . ARG A 1 101 ? -12.034 -1.732 22.733 1.00 94.44 101 ARG A O 1
ATOM 828 N N . LEU A 1 102 ? -11.988 -3.036 20.906 1.00 96.56 102 LEU A N 1
ATOM 829 C CA . LEU A 1 102 ? -10.881 -3.884 21.334 1.00 96.56 102 LEU A CA 1
ATOM 830 C C . LEU A 1 102 ? -9.573 -3.340 20.757 1.00 96.56 102 LEU A C 1
ATOM 832 O O . LEU A 1 102 ? -9.361 -3.378 19.543 1.00 96.56 102 LEU A O 1
ATOM 836 N N . ASP A 1 103 ? -8.665 -2.905 21.627 1.00 95.12 103 ASP A N 1
ATOM 837 C CA . ASP A 1 103 ? -7.370 -2.345 21.215 1.00 95.12 103 ASP A CA 1
ATOM 838 C C . ASP A 1 103 ? -6.550 -3.330 20.371 1.00 95.12 103 ASP A C 1
ATOM 840 O O . ASP A 1 103 ? -5.884 -2.935 19.416 1.00 95.12 103 ASP A O 1
ATOM 844 N N . SER A 1 104 ? -6.647 -4.630 20.666 1.00 95.81 104 SER A N 1
ATOM 845 C CA . SER A 1 104 ? -5.983 -5.689 19.899 1.00 95.81 104 SER A CA 1
ATOM 846 C C . SER A 1 104 ? -6.495 -5.785 18.460 1.00 95.81 104 SER A C 1
ATOM 848 O O . SER A 1 104 ? -5.692 -5.932 17.538 1.00 95.81 104 SER A O 1
ATOM 850 N N . TYR A 1 105 ? -7.808 -5.649 18.247 1.00 96.69 105 TYR A N 1
ATOM 851 C CA . TYR A 1 105 ? -8.403 -5.612 16.911 1.00 96.69 105 TYR A CA 1
ATOM 852 C C . TYR A 1 105 ? -7.930 -4.377 16.143 1.00 96.69 105 TYR A C 1
ATOM 854 O O . TYR A 1 105 ? -7.473 -4.489 15.005 1.00 96.69 105 TYR A O 1
ATOM 862 N N . VAL A 1 106 ? -7.990 -3.204 16.777 1.00 96.44 106 VAL A N 1
ATOM 863 C CA . VAL A 1 106 ? -7.584 -1.937 16.157 1.00 96.44 106 VAL A CA 1
ATOM 864 C C . VAL A 1 106 ? -6.094 -1.961 15.799 1.00 96.44 106 VAL A C 1
ATOM 866 O O . VAL A 1 106 ? -5.722 -1.569 14.690 1.00 96.44 106 VAL A O 1
ATOM 869 N N . ALA A 1 107 ? -5.244 -2.482 16.687 1.00 95.81 107 ALA A N 1
ATOM 870 C CA . ALA A 1 107 ? -3.818 -2.658 16.434 1.00 95.81 107 ALA A CA 1
ATOM 871 C C . ALA A 1 107 ? -3.559 -3.626 15.270 1.00 95.81 107 ALA A C 1
ATOM 873 O O . ALA A 1 107 ? -2.818 -3.282 14.346 1.00 95.81 107 ALA A O 1
ATOM 874 N N . LEU A 1 108 ? -4.200 -4.801 15.270 1.00 96.62 108 LEU A N 1
ATOM 875 C CA . LEU A 1 108 ? -4.084 -5.781 14.188 1.00 96.62 108 LEU A CA 1
ATOM 876 C C . LEU A 1 108 ? -4.516 -5.184 12.845 1.00 96.62 108 LEU A C 1
ATOM 878 O O . LEU A 1 108 ? -3.803 -5.329 11.855 1.00 96.62 108 LEU A O 1
ATOM 882 N N . GLN A 1 109 ? -5.643 -4.470 12.812 1.00 97.38 109 GLN A N 1
ATOM 883 C CA . GLN A 1 109 ? -6.139 -3.800 11.611 1.00 97.38 109 GLN A CA 1
ATOM 884 C C . GLN A 1 109 ? -5.113 -2.800 11.066 1.00 97.38 109 GLN A C 1
ATOM 886 O O . GLN A 1 109 ? -4.850 -2.796 9.864 1.00 97.38 109 GLN A O 1
ATOM 891 N N . GLY A 1 110 ? -4.488 -2.002 11.939 1.00 96.81 110 GLY A N 1
ATOM 892 C CA . GLY A 1 110 ? -3.414 -1.082 11.563 1.00 96.81 110 GLY A CA 1
ATOM 893 C C . GLY A 1 110 ? -2.204 -1.799 10.956 1.00 96.81 110 GLY A C 1
ATOM 894 O O . GLY A 1 110 ? -1.754 -1.426 9.872 1.00 96.81 110 GLY A O 1
ATOM 895 N N . TYR A 1 111 ? -1.708 -2.859 11.604 1.00 97.62 111 TYR A N 1
ATOM 896 C CA . TYR A 1 111 ? -0.580 -3.644 11.088 1.00 97.62 111 TYR A CA 1
ATOM 897 C C . TYR A 1 111 ? -0.898 -4.351 9.768 1.00 97.62 111 TYR A C 1
ATOM 899 O O . TYR A 1 111 ? -0.052 -4.370 8.879 1.00 97.62 111 TYR A O 1
ATOM 907 N N . VAL A 1 112 ? -2.109 -4.886 9.591 1.00 97.81 112 VAL A N 1
ATOM 908 C CA . VAL A 1 112 ? -2.527 -5.488 8.315 1.00 97.81 112 VAL A CA 1
ATOM 909 C C . VAL A 1 112 ? -2.613 -4.423 7.223 1.00 97.81 112 VAL A C 1
ATOM 911 O O . VAL A 1 112 ? -2.090 -4.629 6.128 1.00 97.81 112 VAL A O 1
ATOM 914 N N . ALA A 1 113 ? -3.223 -3.269 7.510 1.00 97.38 113 ALA A N 1
ATOM 915 C CA . ALA A 1 113 ? -3.345 -2.170 6.555 1.00 97.38 113 ALA A CA 1
ATOM 916 C C . ALA A 1 113 ? -1.973 -1.725 6.032 1.00 97.38 113 ALA A C 1
ATOM 918 O O . ALA A 1 113 ? -1.748 -1.654 4.823 1.00 97.38 113 ALA A O 1
ATOM 919 N N . LEU A 1 114 ? -1.052 -1.464 6.959 1.00 97.25 114 LEU A N 1
ATOM 920 C CA . LEU A 1 114 ? 0.277 -0.942 6.666 1.00 97.25 114 LEU A CA 1
ATOM 921 C C . LEU A 1 114 ? 1.223 -2.024 6.141 1.00 97.25 114 LEU A C 1
ATOM 923 O O . LEU A 1 114 ? 2.039 -1.740 5.272 1.00 97.25 114 LEU A O 1
ATOM 927 N N . GLY A 1 115 ? 1.076 -3.275 6.579 1.00 97.69 115 GLY A N 1
ATOM 928 C CA . GLY A 1 115 ? 1.836 -4.412 6.058 1.00 97.69 115 GLY A CA 1
ATOM 929 C C . GLY A 1 115 ? 1.503 -4.727 4.597 1.00 97.69 115 GLY A C 1
ATOM 930 O O . GLY A 1 115 ? 2.406 -4.965 3.794 1.00 97.69 115 GLY A O 1
ATOM 931 N N . ILE A 1 116 ? 0.224 -4.657 4.205 1.00 96.75 116 ILE A N 1
ATOM 932 C CA . ILE A 1 116 ? -0.174 -4.801 2.792 1.00 96.75 116 ILE A CA 1
ATOM 933 C C . ILE A 1 116 ? 0.440 -3.686 1.935 1.00 96.75 116 ILE A C 1
ATOM 935 O O . ILE A 1 116 ? 0.774 -3.922 0.778 1.00 96.75 116 ILE A O 1
ATOM 939 N N . GLU A 1 117 ? 0.572 -2.469 2.463 1.00 95.56 117 GLU A N 1
ATOM 940 C CA . GLU A 1 117 ? 1.212 -1.359 1.749 1.00 95.56 117 GLU A CA 1
ATOM 941 C C . GLU A 1 117 ? 2.731 -1.551 1.647 1.00 95.56 117 GLU A C 1
ATOM 943 O O . GLU A 1 117 ? 3.287 -1.482 0.552 1.00 95.56 117 GLU A O 1
ATOM 948 N N . ALA A 1 118 ? 3.382 -1.889 2.757 1.00 96.31 118 ALA A N 1
ATOM 949 C CA . ALA A 1 118 ? 4.833 -2.001 2.843 1.00 96.31 118 ALA A CA 1
ATOM 950 C C . ALA A 1 118 ? 5.417 -3.171 2.028 1.00 96.31 118 ALA A C 1
ATOM 952 O O . ALA A 1 118 ? 6.596 -3.169 1.694 1.00 96.31 118 ALA A O 1
ATOM 953 N N . THR A 1 119 ? 4.600 -4.167 1.677 1.00 94.75 119 THR A N 1
ATOM 954 C CA . THR A 1 119 ? 5.008 -5.338 0.876 1.00 94.75 119 THR A CA 1
ATOM 955 C C . THR A 1 119 ? 4.900 -5.129 -0.636 1.00 94.75 119 THR A C 1
ATOM 957 O O . THR A 1 119 ? 5.306 -5.996 -1.411 1.00 94.75 119 THR A O 1
ATOM 960 N N . LEU A 1 120 ? 4.388 -3.984 -1.090 1.00 91.94 120 LEU A N 1
ATOM 961 C CA . LEU A 1 120 ? 4.204 -3.700 -2.517 1.00 91.94 120 LEU A CA 1
ATOM 962 C C . LEU A 1 120 ? 5.490 -3.664 -3.356 1.00 91.94 120 LEU A C 1
ATOM 964 O O . LEU A 1 120 ? 5.396 -4.021 -4.532 1.00 91.94 120 LEU A O 1
ATOM 968 N N . PRO A 1 121 ? 6.669 -3.308 -2.816 1.00 92.25 121 PRO A N 1
ATOM 969 C CA . PRO A 1 121 ? 7.926 -3.403 -3.561 1.00 92.25 121 PRO A CA 1
ATOM 970 C C . PRO A 1 121 ? 8.405 -4.847 -3.807 1.00 92.25 121 PRO A C 1
ATOM 972 O O . PRO A 1 121 ? 9.165 -5.097 -4.746 1.00 92.25 121 PRO A O 1
ATOM 975 N N . LEU A 1 122 ? 7.956 -5.825 -3.005 1.00 93.12 122 LEU A N 1
ATOM 976 C CA . LEU A 1 122 ? 8.488 -7.198 -3.025 1.00 93.12 122 LEU A CA 1
ATOM 977 C C . LEU A 1 122 ? 8.366 -7.906 -4.385 1.00 93.12 122 LEU A C 1
ATOM 979 O O . LEU A 1 122 ? 9.352 -8.508 -4.814 1.00 93.12 122 LEU A O 1
ATOM 983 N N . PRO A 1 123 ? 7.231 -7.845 -5.111 1.00 89.62 123 PRO A N 1
ATOM 984 C CA . PRO A 1 123 ? 7.141 -8.466 -6.430 1.00 89.62 123 PRO A CA 1
ATOM 985 C C . PRO A 1 123 ? 8.181 -7.924 -7.418 1.00 89.62 123 PRO A C 1
ATOM 987 O O . PRO A 1 123 ? 8.747 -8.698 -8.188 1.00 89.62 123 PRO A O 1
ATOM 990 N N . GLN A 1 124 ? 8.486 -6.620 -7.375 1.00 90.38 124 GLN A N 1
ATOM 991 C CA . GLN A 1 124 ? 9.520 -6.029 -8.229 1.00 90.38 124 GLN A CA 1
ATOM 992 C C . GLN A 1 124 ? 10.912 -6.498 -7.819 1.00 90.38 124 GLN A C 1
ATOM 994 O O . GLN A 1 124 ? 11.705 -6.842 -8.692 1.00 90.38 124 GLN A O 1
ATOM 999 N N . ILE A 1 125 ? 11.188 -6.572 -6.513 1.00 92.88 125 ILE A N 1
ATOM 1000 C CA . ILE A 1 125 ? 12.454 -7.099 -5.992 1.00 92.88 125 ILE A CA 1
ATOM 1001 C C . ILE A 1 125 ? 12.688 -8.521 -6.507 1.00 92.88 125 ILE A C 1
ATOM 1003 O O . ILE A 1 125 ? 13.764 -8.822 -7.028 1.00 92.88 125 ILE A O 1
ATOM 1007 N N . LEU A 1 126 ? 11.671 -9.380 -6.401 1.00 90.19 126 LEU A N 1
ATOM 1008 C CA . LEU A 1 126 ? 11.726 -10.764 -6.864 1.00 90.19 126 LEU A CA 1
ATOM 1009 C C . LEU A 1 126 ? 11.894 -10.850 -8.384 1.00 90.19 126 LEU A C 1
ATOM 1011 O O . LEU A 1 126 ? 12.711 -11.635 -8.858 1.00 90.19 126 LEU A O 1
ATOM 1015 N N . SER A 1 127 ? 11.170 -10.028 -9.149 1.00 85.81 127 SER A N 1
ATOM 1016 C CA . SER A 1 127 ? 11.294 -9.982 -10.610 1.00 85.81 127 SER A CA 1
ATOM 1017 C C . SER A 1 127 ? 12.700 -9.561 -11.042 1.00 85.81 127 SER A C 1
ATOM 1019 O O . SER A 1 127 ? 13.293 -10.211 -11.899 1.00 85.81 127 SER A O 1
ATOM 1021 N N . ASN A 1 128 ? 13.254 -8.514 -10.425 1.00 90.06 128 ASN A N 1
ATOM 1022 C CA . ASN A 1 128 ? 14.613 -8.044 -10.689 1.00 90.06 128 ASN A CA 1
ATOM 1023 C C . ASN A 1 128 ? 15.651 -9.111 -10.321 1.00 90.06 128 ASN A C 1
ATOM 1025 O O . ASN A 1 128 ? 16.588 -9.333 -11.081 1.00 90.06 128 ASN A O 1
ATOM 1029 N N . GLN A 1 129 ? 15.478 -9.802 -9.184 1.00 90.62 129 GLN A N 1
ATOM 1030 C CA . GLN A 1 129 ? 16.380 -10.888 -8.792 1.00 90.62 129 GLN A CA 1
ATOM 1031 C C . GLN A 1 129 ? 16.325 -12.057 -9.772 1.00 90.62 129 GLN A C 1
ATOM 1033 O O . GLN A 1 129 ? 17.369 -12.538 -10.201 1.00 90.62 129 GLN A O 1
ATOM 1038 N N . ARG A 1 130 ? 15.119 -12.505 -10.139 1.00 87.75 130 ARG A 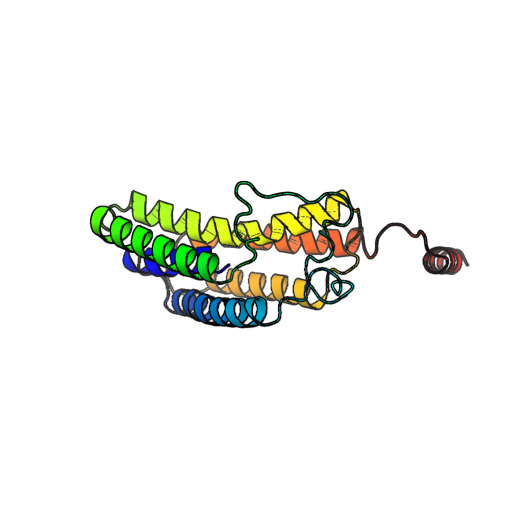N 1
ATOM 1039 C CA . ARG A 1 130 ? 14.932 -13.649 -11.038 1.00 87.75 130 ARG A CA 1
ATOM 1040 C C . ARG A 1 130 ? 15.493 -13.372 -12.428 1.00 87.75 130 ARG A C 1
ATOM 1042 O O . ARG A 1 130 ? 16.141 -14.235 -13.003 1.00 87.75 130 ARG A O 1
ATOM 1049 N N . ASN A 1 131 ? 15.240 -12.175 -12.952 1.00 84.12 131 ASN A N 1
ATOM 1050 C CA . ASN A 1 131 ? 15.627 -11.807 -14.311 1.00 84.12 131 ASN A CA 1
ATOM 1051 C C . ASN A 1 131 ? 17.043 -11.218 -14.386 1.00 84.12 131 ASN A C 1
ATOM 1053 O O . ASN A 1 131 ? 17.541 -10.998 -15.485 1.00 84.12 131 ASN A O 1
ATOM 1057 N N . ARG A 1 132 ? 17.667 -10.913 -13.235 1.00 87.69 132 ARG A N 1
ATOM 1058 C CA . ARG A 1 132 ? 18.972 -10.235 -13.125 1.00 87.69 132 ARG A CA 1
ATOM 1059 C C . ARG A 1 132 ? 19.059 -8.989 -14.018 1.00 87.69 132 ARG A C 1
ATOM 1061 O O . ARG A 1 132 ? 20.095 -8.703 -14.604 1.00 87.69 132 ARG A O 1
ATOM 1068 N N . SER A 1 133 ? 17.945 -8.271 -14.145 1.00 83.81 133 SER A N 1
ATOM 1069 C CA . SER A 1 133 ? 17.769 -7.123 -15.034 1.00 83.81 133 SER A CA 1
ATOM 1070 C C . SER A 1 133 ? 16.688 -6.206 -14.471 1.00 83.81 133 SER A C 1
ATOM 1072 O O . SER A 1 133 ? 15.664 -6.678 -13.970 1.00 83.81 133 SER A O 1
ATOM 1074 N N . CYS A 1 134 ? 16.895 -4.896 -14.595 1.00 84.88 134 CYS A N 1
ATOM 1075 C CA . CYS A 1 134 ? 15.897 -3.864 -14.323 1.00 84.88 134 CYS A CA 1
ATOM 1076 C C . CYS A 1 134 ? 15.311 -3.276 -15.620 1.00 84.88 134 CYS A C 1
ATOM 1078 O O . CYS A 1 134 ? 14.739 -2.185 -15.606 1.00 84.88 134 CYS A O 1
ATOM 1080 N N . LYS A 1 135 ? 15.407 -3.988 -16.753 1.00 79.62 135 LYS A N 1
ATOM 1081 C CA . LYS A 1 135 ? 14.841 -3.547 -18.035 1.00 79.62 135 LYS A CA 1
ATOM 1082 C C . LYS A 1 135 ? 13.337 -3.271 -17.911 1.00 79.62 135 LYS A C 1
ATOM 1084 O O . LYS A 1 135 ? 12.560 -4.114 -17.467 1.00 79.62 135 LYS A O 1
ATOM 1089 N N . GLY A 1 136 ? 12.925 -2.067 -18.308 1.00 79.12 136 GLY A N 1
ATOM 1090 C CA . GLY A 1 136 ? 11.540 -1.591 -18.195 1.00 79.12 136 GLY A CA 1
ATOM 1091 C C . GLY A 1 136 ? 11.160 -1.022 -16.820 1.00 79.12 136 GLY A C 1
ATOM 1092 O O . GLY A 1 136 ? 10.074 -0.450 -16.685 1.00 79.12 136 GLY A O 1
ATOM 1093 N N . PHE A 1 137 ? 12.034 -1.111 -15.811 1.00 86.38 137 PHE A N 1
ATOM 1094 C CA . PHE A 1 137 ? 11.849 -0.402 -14.548 1.00 86.38 137 PHE A CA 1
ATOM 1095 C C . PHE A 1 137 ? 12.277 1.060 -14.725 1.00 86.38 137 PHE A C 1
ATOM 1097 O O . PHE A 1 137 ? 13.405 1.355 -15.102 1.00 86.38 137 PHE A O 1
ATOM 1104 N N . ARG A 1 138 ? 11.353 2.003 -14.515 1.00 87.94 138 ARG A N 1
ATOM 1105 C CA . ARG A 1 138 ? 11.611 3.426 -14.773 1.00 87.94 138 ARG A CA 1
ATOM 1106 C C . ARG A 1 138 ? 12.334 4.071 -13.596 1.00 87.94 138 ARG A C 1
ATOM 1108 O O . ARG A 1 138 ? 11.786 4.108 -12.496 1.00 87.94 138 ARG A O 1
ATOM 1115 N N . LEU A 1 139 ? 13.483 4.693 -13.863 1.00 87.50 139 LEU A N 1
ATOM 1116 C CA . LEU A 1 139 ? 14.249 5.432 -12.854 1.00 87.50 139 LEU A CA 1
ATOM 1117 C C . LEU A 1 139 ? 13.422 6.519 -12.152 1.00 87.50 139 LEU A C 1
ATOM 1119 O O . LEU A 1 139 ? 13.545 6.693 -10.946 1.00 87.50 139 LEU A O 1
ATOM 1123 N N . SER A 1 140 ? 12.539 7.216 -12.874 1.00 92.38 140 SER A N 1
ATOM 1124 C CA . SER A 1 140 ? 11.684 8.257 -12.284 1.00 92.38 140 SER A CA 1
ATOM 1125 C C . SER A 1 140 ? 10.729 7.717 -11.216 1.00 92.38 140 SER A C 1
ATOM 1127 O O . SER A 1 140 ? 10.452 8.404 -10.237 1.00 92.38 140 SER A O 1
ATOM 1129 N N . VAL A 1 141 ? 10.251 6.480 -11.375 1.00 91.19 141 VAL A N 1
ATOM 1130 C CA . VAL A 1 141 ? 9.376 5.823 -10.396 1.00 91.19 141 VAL A CA 1
ATOM 1131 C C . VAL A 1 141 ? 10.171 5.466 -9.143 1.00 91.19 141 VAL A C 1
ATOM 1133 O O . VAL A 1 141 ? 9.738 5.795 -8.042 1.00 91.19 141 VAL A O 1
ATOM 1136 N N . LEU A 1 142 ? 11.352 4.869 -9.317 1.00 92.69 142 LEU A N 1
ATOM 1137 C CA . LEU A 1 142 ? 12.259 4.537 -8.219 1.00 92.69 142 LEU A CA 1
ATOM 1138 C C . LEU A 1 142 ? 12.685 5.787 -7.435 1.00 92.69 142 LEU A C 1
ATOM 1140 O O . LEU A 1 142 ? 12.608 5.802 -6.211 1.00 92.69 142 LEU A O 1
ATOM 1144 N N . ALA A 1 143 ? 13.081 6.853 -8.134 1.00 94.38 143 ALA A N 1
ATOM 1145 C CA . ALA A 1 143 ? 13.463 8.116 -7.508 1.00 94.38 143 ALA A CA 1
ATOM 1146 C C . ALA A 1 143 ? 12.307 8.715 -6.693 1.00 94.38 143 ALA A C 1
ATOM 1148 O O . ALA A 1 143 ? 12.514 9.164 -5.568 1.00 94.38 143 ALA A O 1
ATOM 1149 N N . ASN A 1 144 ? 11.080 8.672 -7.224 1.00 95.12 144 ASN A N 1
ATOM 1150 C CA . ASN A 1 144 ? 9.894 9.129 -6.504 1.00 95.12 144 ASN A CA 1
ATOM 1151 C C . ASN A 1 144 ? 9.608 8.287 -5.248 1.00 95.12 144 ASN A C 1
ATOM 1153 O O . ASN A 1 144 ? 9.186 8.843 -4.237 1.00 95.12 144 ASN A O 1
ATOM 1157 N N . TRP A 1 145 ? 9.830 6.970 -5.289 1.00 95.00 145 TRP A N 1
ATOM 1158 C CA . TRP A 1 145 ? 9.683 6.109 -4.109 1.00 95.00 145 TRP A CA 1
ATOM 1159 C C . TRP A 1 145 ? 10.710 6.445 -3.029 1.00 95.00 145 TRP A C 1
ATOM 1161 O O . TRP A 1 145 ? 10.316 6.758 -1.911 1.00 95.00 145 TRP A O 1
ATOM 1171 N N . LEU A 1 146 ? 11.998 6.510 -3.380 1.00 96.25 146 LEU A N 1
ATOM 1172 C CA . LEU A 1 146 ? 13.066 6.849 -2.432 1.00 96.25 146 LEU A CA 1
ATOM 1173 C C . LEU A 1 146 ? 12.878 8.236 -1.811 1.00 96.25 146 LEU A C 1
ATOM 1175 O O . LEU A 1 146 ? 13.037 8.405 -0.603 1.00 96.25 146 LEU A O 1
ATOM 1179 N N . LEU A 1 147 ? 12.509 9.227 -2.625 1.00 97.25 147 LEU A N 1
ATOM 1180 C CA . LEU A 1 147 ? 12.238 10.577 -2.140 1.00 97.25 147 LEU A CA 1
ATOM 1181 C C . LEU A 1 147 ? 11.019 10.601 -1.209 1.00 97.25 147 LEU A C 1
ATOM 1183 O O . LEU A 1 147 ? 11.066 11.215 -0.144 1.00 97.25 147 LEU A O 1
ATOM 1187 N N . GLY A 1 148 ? 9.942 9.914 -1.596 1.00 95.12 148 GLY A N 1
ATOM 1188 C CA . GLY A 1 148 ? 8.736 9.795 -0.783 1.00 95.12 148 GLY A CA 1
ATOM 1189 C C . GLY A 1 148 ? 8.996 9.104 0.555 1.00 95.12 148 GLY A C 1
ATOM 1190 O O . GLY A 1 148 ? 8.486 9.555 1.579 1.00 95.12 148 GLY A O 1
ATOM 1191 N N . ASP A 1 149 ? 9.822 8.059 0.570 1.00 96.31 149 ASP A N 1
ATOM 1192 C CA . ASP A 1 149 ? 10.197 7.352 1.791 1.00 96.31 149 ASP A CA 1
ATOM 1193 C C . ASP A 1 149 ? 11.112 8.193 2.682 1.00 96.31 149 ASP A C 1
ATOM 1195 O O . ASP A 1 149 ? 10.881 8.242 3.888 1.00 96.31 149 ASP A O 1
ATOM 1199 N N . ALA A 1 150 ? 12.065 8.941 2.118 1.00 96.69 150 ALA A N 1
ATOM 1200 C CA . ALA A 1 150 ? 12.872 9.890 2.884 1.00 96.69 150 ALA A CA 1
ATOM 1201 C C . ALA A 1 150 ? 11.990 10.949 3.569 1.00 96.69 150 ALA A C 1
ATOM 1203 O O . ALA A 1 150 ? 12.070 11.127 4.785 1.00 96.69 150 ALA A O 1
ATOM 1204 N N . MET A 1 151 ? 11.081 11.583 2.818 1.00 95.81 151 MET A N 1
ATOM 1205 C CA . MET A 1 151 ? 10.126 12.554 3.366 1.00 95.81 151 MET A CA 1
ATOM 1206 C C . MET A 1 151 ? 9.225 11.930 4.438 1.00 95.81 151 MET A C 1
ATOM 1208 O O . MET A 1 151 ? 9.002 12.527 5.492 1.00 95.81 151 MET A O 1
ATOM 1212 N N . LYS A 1 152 ? 8.720 10.713 4.200 1.00 94.56 152 LYS A N 1
ATOM 1213 C CA . LYS A 1 152 ? 7.874 9.985 5.152 1.00 94.56 152 LYS A CA 1
ATOM 1214 C C . LYS A 1 152 ? 8.638 9.645 6.433 1.00 94.56 152 LYS A C 1
ATOM 1216 O O . LYS A 1 152 ? 8.074 9.794 7.514 1.00 94.56 152 LYS A O 1
ATOM 1221 N N . MET A 1 153 ? 9.900 9.222 6.339 1.00 96.25 153 MET A N 1
ATOM 1222 C CA . MET A 1 153 ? 10.737 8.945 7.510 1.00 96.25 153 MET A CA 1
ATOM 1223 C C . MET A 1 153 ? 10.998 10.223 8.307 1.00 96.25 153 MET A C 1
ATOM 1225 O O . MET A 1 153 ? 10.810 10.223 9.522 1.00 96.25 153 MET A O 1
ATOM 1229 N N . SER A 1 154 ? 11.327 11.335 7.644 1.00 94.75 154 SER A N 1
ATOM 1230 C CA . SER A 1 154 ? 11.436 12.633 8.316 1.00 94.75 154 SER A CA 1
ATOM 1231 C C . SER A 1 154 ? 10.140 12.991 9.044 1.00 94.75 154 SER A C 1
ATOM 1233 O O . SER A 1 154 ? 10.182 13.320 10.224 1.00 94.75 154 SER A O 1
ATOM 1235 N N . PHE A 1 155 ? 8.981 12.840 8.398 1.00 94.75 155 PHE A N 1
ATOM 1236 C CA . PHE A 1 155 ? 7.690 13.090 9.037 1.00 94.75 155 PHE A CA 1
ATOM 1237 C C . PHE A 1 155 ? 7.446 12.172 10.249 1.00 94.75 155 PHE A C 1
ATOM 1239 O O . PHE A 1 155 ? 7.091 12.648 11.320 1.00 94.75 155 PHE A O 1
ATOM 1246 N N . PHE A 1 156 ? 7.689 10.865 10.137 1.00 94.44 156 PHE A N 1
ATOM 1247 C CA . PHE A 1 156 ? 7.422 9.913 11.222 1.00 94.44 156 PHE A CA 1
ATOM 1248 C C . PHE A 1 156 ? 8.273 10.109 12.477 1.00 94.44 156 PHE A C 1
ATOM 1250 O O . PHE A 1 156 ? 7.821 9.752 13.569 1.00 94.44 156 PHE A O 1
ATOM 1257 N N . PHE A 1 157 ? 9.495 10.620 12.330 1.00 93.44 157 PHE A N 1
ATOM 1258 C CA . PHE A 1 157 ? 10.436 10.759 13.442 1.00 93.44 157 PHE A CA 1
ATOM 1259 C C . PHE A 1 157 ? 10.619 12.197 13.928 1.00 93.44 157 PHE A C 1
ATOM 1261 O O . PHE A 1 157 ? 11.010 12.373 15.078 1.00 93.44 157 PHE A O 1
ATOM 1268 N N . LEU A 1 158 ? 10.333 13.199 13.092 1.00 93.12 158 LEU A N 1
ATOM 1269 C CA . LEU A 1 158 ? 10.545 14.611 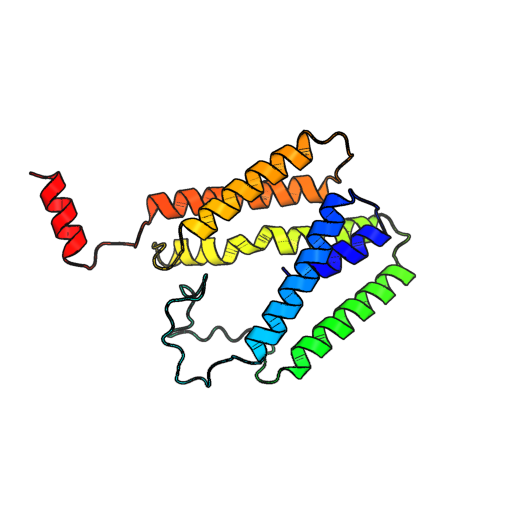13.425 1.00 93.12 158 LEU A CA 1
ATOM 1270 C C . LEU A 1 158 ? 9.246 15.387 13.655 1.00 93.12 158 LEU A C 1
ATOM 1272 O O . LEU A 1 158 ? 9.306 16.485 14.200 1.00 93.12 158 LEU A O 1
ATOM 1276 N N . ALA A 1 159 ? 8.083 14.865 13.246 1.00 89.25 159 ALA A N 1
ATOM 1277 C CA . ALA A 1 159 ? 6.820 15.535 13.537 1.00 89.25 159 ALA A CA 1
ATOM 1278 C C . ALA A 1 159 ? 6.517 15.507 15.043 1.00 89.25 159 ALA A C 1
ATOM 1280 O O . ALA A 1 159 ? 6.714 14.494 15.713 1.00 89.25 159 ALA A O 1
ATOM 1281 N N . GLU A 1 160 ? 5.963 16.607 15.553 1.00 86.44 160 GLU A N 1
ATOM 1282 C CA . GLU A 1 160 ? 5.524 16.725 16.951 1.00 86.44 160 GLU A CA 1
ATOM 1283 C C . GLU A 1 160 ? 4.330 15.804 17.268 1.00 86.44 160 GLU A C 1
ATOM 1285 O O . GLU A 1 160 ? 4.104 15.414 18.414 1.00 86.44 160 GLU A O 1
ATOM 1290 N N . SER A 1 161 ? 3.568 15.414 16.242 1.00 85.00 161 SER A N 1
ATOM 1291 C CA . SER A 1 161 ? 2.455 14.474 16.354 1.00 85.00 161 SER A CA 1
ATOM 1292 C C . SER A 1 161 ? 2.936 13.072 16.743 1.00 85.00 161 SER A C 1
ATOM 1294 O O . SER A 1 161 ? 3.867 12.528 16.145 1.00 85.00 161 SER A O 1
ATOM 1296 N N . THR A 1 162 ? 2.238 12.416 17.675 1.00 85.56 162 THR A N 1
ATOM 1297 C CA . THR A 1 162 ? 2.535 11.018 18.021 1.00 85.56 162 THR A CA 1
ATOM 1298 C C . THR A 1 162 ? 2.062 10.082 16.907 1.00 85.56 162 THR A C 1
ATOM 1300 O O . THR A 1 162 ? 0.878 9.768 16.792 1.00 85.56 162 THR A O 1
ATOM 1303 N N . ILE A 1 163 ? 3.000 9.614 16.082 1.00 91.25 163 ILE A N 1
ATOM 1304 C CA . ILE A 1 163 ? 2.724 8.641 15.020 1.00 91.25 163 ILE A CA 1
ATOM 1305 C C . ILE A 1 163 ? 2.750 7.209 15.587 1.00 91.25 163 ILE A C 1
ATOM 1307 O O . ILE A 1 163 ? 3.750 6.835 16.214 1.00 91.25 163 ILE A O 1
ATOM 1311 N N . PRO A 1 164 ? 1.713 6.376 15.349 1.00 91.94 164 PRO A N 1
ATOM 1312 C CA . PRO A 1 164 ? 1.685 4.999 15.836 1.00 91.94 164 PRO A CA 1
ATOM 1313 C C . PRO A 1 164 ? 2.870 4.164 15.339 1.00 91.94 164 PRO A C 1
ATOM 1315 O O . PRO A 1 164 ? 3.317 4.295 14.197 1.00 91.94 164 PRO A O 1
ATOM 1318 N N . TRP A 1 165 ? 3.338 3.234 16.173 1.00 92.19 165 TRP A N 1
ATOM 1319 C CA . TRP A 1 165 ? 4.465 2.357 15.836 1.00 92.19 165 TRP A CA 1
ATOM 1320 C C . TRP A 1 165 ? 4.225 1.479 14.606 1.00 92.19 165 TRP A C 1
ATOM 1322 O O . TRP A 1 165 ? 5.179 1.176 13.893 1.00 92.19 165 TRP A O 1
ATOM 1332 N N . SER A 1 166 ? 2.971 1.139 14.301 1.00 94.19 166 SER A N 1
ATOM 1333 C CA . SER A 1 166 ? 2.610 0.433 13.070 1.00 94.19 166 SER A CA 1
ATOM 1334 C C . SER A 1 166 ? 3.071 1.188 11.818 1.00 94.19 166 SER A C 1
ATOM 1336 O O . SER A 1 166 ? 3.648 0.579 10.920 1.00 94.19 166 SER A O 1
ATOM 1338 N N . PHE A 1 167 ? 2.909 2.516 11.772 1.00 95.00 167 PHE A N 1
ATOM 1339 C CA . PHE A 1 167 ? 3.384 3.343 10.656 1.00 95.00 167 PHE A CA 1
ATOM 1340 C C . PHE A 1 167 ? 4.908 3.380 10.589 1.00 95.00 167 PHE A C 1
ATOM 1342 O O . PHE A 1 167 ? 5.470 3.236 9.506 1.00 95.00 167 PHE A O 1
ATOM 1349 N N . LYS A 1 168 ? 5.577 3.535 11.738 1.00 95.81 168 LYS A N 1
ATOM 1350 C CA . LYS A 1 168 ? 7.044 3.601 11.807 1.00 95.81 168 LYS A CA 1
ATOM 1351 C C . LYS A 1 168 ? 7.682 2.299 11.330 1.00 95.81 168 LYS A C 1
ATOM 1353 O O . LYS A 1 168 ? 8.500 2.327 10.419 1.00 95.81 168 LYS A O 1
ATOM 1358 N N . LEU A 1 169 ? 7.273 1.161 11.893 1.00 96.88 169 LEU A N 1
ATOM 1359 C CA . LEU A 1 169 ? 7.848 -0.148 11.570 1.00 96.88 169 LEU A CA 1
ATOM 1360 C C . LEU A 1 169 ? 7.605 -0.534 10.107 1.00 96.88 169 LEU A C 1
ATOM 1362 O O . LEU A 1 169 ? 8.547 -0.884 9.398 1.00 96.88 169 LEU A O 1
ATOM 1366 N N . CYS A 1 170 ? 6.362 -0.423 9.630 1.00 97.00 170 CYS A N 1
ATOM 1367 C CA . CYS A 1 170 ? 6.043 -0.724 8.234 1.00 97.00 170 CYS A CA 1
ATOM 1368 C C . CYS A 1 170 ? 6.701 0.272 7.269 1.00 97.00 170 CYS A C 1
ATOM 1370 O O . CYS A 1 170 ? 7.150 -0.124 6.198 1.00 97.00 170 CYS A O 1
ATOM 1372 N N . GLY A 1 171 ? 6.802 1.547 7.650 1.00 96.62 171 GLY A N 1
ATOM 1373 C CA . GLY A 1 171 ? 7.477 2.571 6.859 1.00 96.62 171 GLY A CA 1
ATOM 1374 C C . GLY A 1 171 ? 8.980 2.332 6.724 1.00 96.62 171 GLY A C 1
ATOM 1375 O O . GLY A 1 171 ? 9.501 2.451 5.623 1.00 96.62 171 GLY A O 1
ATOM 1376 N N . ILE A 1 172 ? 9.659 1.931 7.804 1.00 97.75 172 ILE A N 1
ATOM 1377 C CA . ILE A 1 172 ? 11.075 1.535 7.763 1.00 97.75 172 ILE A CA 1
ATOM 1378 C C . ILE A 1 172 ? 11.255 0.325 6.848 1.00 97.75 172 ILE A C 1
ATOM 1380 O O . ILE A 1 172 ? 12.120 0.340 5.978 1.00 97.75 172 ILE A O 1
ATOM 1384 N N . PHE A 1 173 ? 10.418 -0.706 7.002 1.00 97.88 173 PHE A N 1
ATOM 1385 C CA . PHE A 1 173 ? 10.480 -1.886 6.139 1.00 97.88 173 PHE A CA 1
ATOM 1386 C C . PHE A 1 173 ? 10.312 -1.520 4.656 1.00 97.88 173 PHE A C 1
ATOM 1388 O O . PHE A 1 173 ? 11.079 -1.995 3.818 1.00 97.88 173 PHE A O 1
ATOM 1395 N N . GLN A 1 174 ? 9.350 -0.650 4.338 1.00 97.50 174 GLN A N 1
ATOM 1396 C CA . GLN A 1 174 ? 9.142 -0.155 2.979 1.00 97.50 174 GLN A CA 1
ATOM 1397 C C . GLN A 1 174 ? 10.373 0.602 2.460 1.00 97.50 174 GLN A C 1
ATOM 1399 O O . GLN A 1 174 ? 10.883 0.250 1.400 1.00 97.50 174 GLN A O 1
ATOM 1404 N N . ALA A 1 175 ? 10.917 1.533 3.253 1.00 97.62 175 ALA A N 1
ATOM 1405 C CA . ALA A 1 175 ? 12.117 2.295 2.906 1.00 97.62 175 ALA A CA 1
ATOM 1406 C C . ALA A 1 175 ? 13.333 1.395 2.655 1.00 97.62 175 ALA A C 1
ATOM 1408 O O . ALA A 1 175 ? 14.112 1.638 1.731 1.00 97.62 175 ALA A O 1
ATOM 1409 N N . CYS A 1 176 ? 13.487 0.319 3.431 1.00 98.06 176 CYS A N 1
ATOM 1410 C CA . CYS A 1 176 ? 14.514 -0.690 3.191 1.00 98.06 176 CYS A CA 1
ATOM 1411 C C . CYS A 1 176 ? 14.290 -1.431 1.865 1.00 98.06 176 CYS A C 1
ATOM 1413 O O . CYS A 1 176 ? 15.246 -1.630 1.116 1.00 98.06 176 CYS A O 1
ATOM 1415 N N . CYS A 1 177 ? 13.051 -1.823 1.553 1.00 97.25 177 CYS A N 1
ATOM 1416 C CA . CYS A 1 177 ? 12.728 -2.486 0.289 1.00 97.25 177 CYS A CA 1
ATOM 1417 C C . CYS A 1 177 ? 12.984 -1.572 -0.919 1.00 97.25 177 CYS A C 1
ATOM 1419 O O . CYS A 1 177 ? 13.604 -2.002 -1.892 1.00 97.25 177 CYS A O 1
ATOM 1421 N N . ASP A 1 178 ? 12.565 -0.310 -0.847 1.00 96.62 178 ASP A N 1
ATOM 1422 C CA . ASP A 1 178 ? 12.751 0.656 -1.931 1.00 96.62 178 ASP A CA 1
ATOM 1423 C C . ASP A 1 178 ? 14.233 1.031 -2.098 1.00 96.62 178 ASP A C 1
ATOM 1425 O O . ASP A 1 178 ? 14.740 1.088 -3.221 1.00 96.62 178 ASP A O 1
ATOM 1429 N N . SER A 1 179 ? 14.989 1.150 -1.000 1.00 97.19 179 SER A N 1
ATOM 1430 C CA . SER A 1 179 ? 16.454 1.299 -1.052 1.00 97.19 179 SER A CA 1
ATOM 1431 C C . SER A 1 179 ? 17.129 0.082 -1.685 1.00 97.19 179 SER A C 1
ATOM 1433 O O . SER A 1 179 ? 18.049 0.227 -2.493 1.00 97.19 179 SER A O 1
ATOM 1435 N N . TYR A 1 180 ? 16.649 -1.126 -1.380 1.00 96.94 180 TYR A N 1
ATOM 1436 C CA . TYR A 1 180 ? 17.153 -2.351 -1.993 1.00 96.94 180 TYR A CA 1
ATOM 1437 C C . TYR A 1 180 ? 16.856 -2.416 -3.496 1.00 96.94 180 TYR A C 1
ATOM 1439 O O . TYR A 1 180 ? 17.717 -2.838 -4.268 1.00 96.94 180 TYR A O 1
ATOM 1447 N N . LEU A 1 181 ? 15.692 -1.931 -3.942 1.00 94.88 181 LEU A N 1
ATOM 1448 C CA . LEU A 1 181 ? 15.415 -1.730 -5.369 1.00 94.88 181 LEU A CA 1
ATOM 1449 C C . LEU A 1 181 ? 16.403 -0.750 -6.009 1.00 94.88 181 LEU A C 1
ATOM 1451 O O . LEU A 1 181 ? 16.825 -0.978 -7.141 1.00 94.88 181 LEU A O 1
ATOM 1455 N N . GLY A 1 182 ? 16.813 0.294 -5.285 1.00 95.00 182 GLY A N 1
ATOM 1456 C CA . GLY A 1 182 ? 17.891 1.195 -5.698 1.00 95.00 182 GLY A CA 1
ATOM 1457 C C . GLY A 1 182 ? 19.211 0.465 -5.938 1.00 95.00 182 GLY A C 1
ATOM 1458 O O . GLY A 1 182 ? 19.820 0.615 -6.997 1.00 95.00 182 GLY A O 1
ATOM 1459 N N . VAL A 1 183 ? 19.609 -0.399 -5.002 1.00 95.62 183 VAL A N 1
ATOM 1460 C CA . VAL A 1 183 ? 20.804 -1.246 -5.148 1.00 95.62 183 VAL A CA 1
ATOM 1461 C C . VAL A 1 183 ? 20.676 -2.185 -6.350 1.00 95.62 183 VAL A C 1
ATOM 1463 O O . VAL A 1 183 ? 21.606 -2.283 -7.147 1.00 95.62 183 VAL A O 1
ATOM 1466 N N . GLN A 1 184 ? 19.527 -2.844 -6.526 1.00 93.94 184 GLN A N 1
ATOM 1467 C CA . GLN A 1 184 ? 19.284 -3.703 -7.690 1.00 93.94 184 GLN A CA 1
ATOM 1468 C C . GLN A 1 184 ? 19.378 -2.936 -9.008 1.00 93.94 184 GLN A C 1
ATOM 1470 O O . GLN A 1 184 ? 19.951 -3.455 -9.961 1.00 93.94 184 GLN A O 1
ATOM 1475 N N . TYR A 1 185 ? 18.848 -1.713 -9.057 1.00 91.88 185 TYR A N 1
ATOM 1476 C CA . TYR A 1 185 ? 18.889 -0.876 -10.252 1.00 91.88 185 TYR A CA 1
ATOM 1477 C C . TYR A 1 185 ? 20.329 -0.557 -10.666 1.00 91.88 185 TYR A C 1
ATOM 1479 O O . TYR A 1 185 ? 20.666 -0.653 -11.845 1.00 91.88 185 TYR A O 1
ATOM 1487 N N . LEU A 1 186 ? 21.190 -0.237 -9.695 1.00 90.88 186 LEU A N 1
ATOM 1488 C CA . LEU A 1 186 ? 22.611 0.029 -9.933 1.00 90.88 186 LEU A CA 1
ATOM 1489 C C . LEU A 1 186 ? 23.399 -1.238 -10.291 1.00 90.88 186 LEU A C 1
ATOM 1491 O O . LEU A 1 186 ? 24.290 -1.182 -11.132 1.00 90.88 186 LEU A O 1
ATOM 1495 N N . MET A 1 187 ? 23.076 -2.371 -9.665 1.00 92.00 187 MET A N 1
ATOM 1496 C CA . MET A 1 187 ? 23.801 -3.630 -9.856 1.00 92.00 187 MET A CA 1
ATOM 1497 C C . MET A 1 187 ? 23.425 -4.349 -11.157 1.00 92.00 187 MET A C 1
ATOM 1499 O O . MET A 1 187 ? 24.293 -4.919 -11.810 1.00 92.00 187 MET A O 1
ATOM 1503 N N . PHE A 1 188 ? 22.140 -4.376 -11.518 1.00 89.56 188 PHE A N 1
ATOM 1504 C CA . PHE A 1 188 ? 21.656 -5.142 -12.669 1.00 89.56 188 PHE A CA 1
ATOM 1505 C C . PHE A 1 188 ? 21.522 -4.312 -13.943 1.00 89.56 188 PHE A C 1
ATOM 1507 O O . PHE A 1 188 ? 21.602 -4.882 -15.030 1.00 89.56 188 PHE A O 1
ATOM 1514 N N . GLY A 1 189 ? 21.308 -2.995 -13.846 1.00 82.81 189 GLY A N 1
ATOM 1515 C CA . GLY A 1 189 ? 21.086 -2.145 -15.017 1.00 82.81 189 GLY A CA 1
ATOM 1516 C C . GLY A 1 189 ? 20.016 -2.721 -15.955 1.00 82.81 189 GLY A C 1
ATOM 1517 O O . GLY A 1 189 ? 18.953 -3.161 -15.514 1.00 82.81 189 GLY A O 1
ATOM 1518 N N . GLU A 1 190 ? 20.298 -2.774 -17.257 1.00 76.88 190 GLU A N 1
ATOM 1519 C CA . GLU A 1 190 ? 19.398 -3.390 -18.246 1.00 76.88 190 GLU A CA 1
ATOM 1520 C C . GLU A 1 190 ? 19.537 -4.924 -18.360 1.00 76.88 190 GLU A C 1
ATOM 1522 O O . GLU A 1 190 ? 18.767 -5.553 -19.089 1.00 76.88 190 GLU A O 1
ATOM 1527 N N . GLY A 1 191 ? 20.420 -5.556 -17.578 1.00 70.19 191 GLY A N 1
ATOM 1528 C CA . GLY A 1 191 ? 20.719 -6.993 -17.603 1.00 70.19 191 GLY A CA 1
ATOM 1529 C C . GLY A 1 191 ? 22.048 -7.338 -18.291 1.00 70.19 191 GLY A C 1
ATOM 1530 O O . GLY A 1 191 ? 22.749 -6.433 -18.750 1.00 70.19 191 GLY A O 1
ATOM 1531 N N . PRO A 1 192 ? 22.416 -8.635 -18.355 1.00 59.59 192 PRO A N 1
ATOM 1532 C CA . PRO A 1 192 ? 23.589 -9.099 -19.088 1.00 59.59 192 PRO A CA 1
ATOM 1533 C C . PRO A 1 192 ? 23.527 -8.658 -20.550 1.00 59.59 192 PRO A C 1
ATOM 1535 O O . PRO A 1 192 ? 22.468 -8.649 -21.180 1.00 59.59 192 PRO A O 1
ATOM 1538 N N . VAL A 1 193 ? 24.682 -8.264 -21.068 1.00 53.97 193 VAL A N 1
ATOM 1539 C CA . VAL A 1 193 ? 24.853 -7.778 -22.430 1.00 53.97 193 VAL A CA 1
ATOM 1540 C C . VAL A 1 193 ? 24.686 -8.937 -23.417 1.00 53.97 193 VAL A C 1
ATOM 1542 O O . VAL A 1 193 ? 25.657 -9.567 -23.805 1.00 53.97 193 VAL A O 1
ATOM 1545 N N . ASP A 1 194 ? 23.461 -9.180 -23.874 1.00 55.62 194 ASP A N 1
ATOM 1546 C CA . ASP A 1 194 ? 23.204 -9.977 -25.087 1.00 55.62 194 ASP A CA 1
ATOM 1547 C C . ASP A 1 194 ? 23.005 -9.073 -26.322 1.00 55.62 194 ASP A C 1
ATOM 1549 O O . ASP A 1 194 ? 22.403 -9.462 -27.320 1.00 55.62 194 ASP A O 1
ATOM 1553 N N . SER A 1 195 ? 23.493 -7.828 -26.274 1.00 56.03 195 SER A N 1
ATOM 1554 C CA . SER A 1 195 ? 23.421 -6.889 -27.399 1.00 56.03 195 SER A CA 1
ATOM 1555 C C . SER A 1 195 ? 24.791 -6.303 -27.718 1.00 56.03 195 SER A C 1
ATOM 1557 O O . SER A 1 195 ? 25.560 -5.954 -26.824 1.00 56.03 195 SER A O 1
ATOM 1559 N N . ILE A 1 196 ? 25.076 -6.187 -29.015 1.00 57.38 196 ILE A N 1
ATOM 1560 C CA . ILE A 1 196 ? 26.312 -5.650 -29.612 1.00 57.38 196 ILE A CA 1
ATOM 1561 C C . ILE A 1 196 ? 26.768 -4.333 -28.941 1.00 57.38 196 ILE A C 1
ATOM 1563 O O . ILE A 1 196 ? 27.967 -4.078 -28.825 1.00 57.38 196 ILE A O 1
ATOM 1567 N N . ASP A 1 197 ? 25.832 -3.542 -28.411 1.00 57.34 197 ASP A N 1
ATOM 1568 C CA . ASP A 1 197 ? 26.086 -2.265 -27.740 1.00 57.34 197 ASP A CA 1
ATOM 1569 C C . ASP A 1 197 ? 26.851 -2.375 -26.415 1.00 57.34 197 ASP A C 1
ATOM 1571 O O . ASP A 1 197 ? 27.657 -1.497 -26.096 1.00 57.34 197 ASP A O 1
ATOM 1575 N N . GLY A 1 198 ? 26.646 -3.431 -25.622 1.00 54.16 198 GLY A N 1
ATOM 1576 C CA . GLY A 1 198 ? 27.406 -3.572 -24.377 1.00 54.16 198 GLY A CA 1
ATOM 1577 C C . GLY A 1 198 ? 28.818 -4.109 -24.614 1.00 54.16 198 GLY A C 1
ATOM 1578 O O . GLY A 1 198 ? 29.733 -3.698 -23.908 1.00 54.16 198 GLY A O 1
ATOM 1579 N N . LEU A 1 199 ? 29.018 -4.908 -25.669 1.00 60.56 199 LEU A N 1
ATOM 1580 C CA . LEU A 1 199 ? 30.341 -5.361 -26.104 1.00 60.56 199 LEU A CA 1
ATOM 1581 C C . LEU A 1 199 ? 31.151 -4.171 -26.648 1.00 60.56 199 LEU A C 1
ATOM 1583 O O . LEU A 1 199 ? 32.327 -4.016 -26.333 1.00 60.56 199 LEU A O 1
ATOM 1587 N N . ALA A 1 200 ? 30.493 -3.245 -27.356 1.00 61.28 200 ALA A N 1
ATOM 1588 C CA . ALA A 1 200 ? 31.091 -1.975 -27.766 1.00 61.28 200 ALA A CA 1
ATOM 1589 C C . ALA A 1 200 ? 31.480 -1.081 -26.573 1.00 61.28 200 ALA A C 1
ATOM 1591 O O . ALA A 1 200 ? 32.496 -0.389 -26.624 1.00 61.28 200 ALA A O 1
ATOM 1592 N N . LYS A 1 201 ? 30.698 -1.096 -25.487 1.00 59.75 201 LYS A N 1
ATOM 1593 C CA . LYS A 1 201 ? 30.979 -0.320 -24.268 1.00 59.75 201 LYS A CA 1
ATOM 1594 C C . LYS A 1 201 ? 32.137 -0.908 -23.457 1.00 59.75 201 LYS A C 1
ATOM 1596 O O . LYS A 1 201 ? 32.933 -0.150 -22.911 1.00 59.75 201 LYS A O 1
ATOM 1601 N N . GLU A 1 202 ? 32.250 -2.232 -23.417 1.00 63.56 202 GLU A N 1
ATOM 1602 C CA . GLU A 1 202 ? 33.361 -2.942 -22.775 1.00 63.56 202 GLU A CA 1
ATOM 1603 C C . GLU A 1 202 ? 34.677 -2.723 -23.531 1.00 63.56 202 GLU A C 1
ATOM 1605 O O . GLU A 1 202 ? 35.681 -2.355 -22.927 1.00 63.56 202 GLU A O 1
ATOM 1610 N N . LEU A 1 203 ? 34.649 -2.822 -24.865 1.00 67.94 203 LEU A N 1
ATOM 1611 C CA . LEU A 1 203 ? 35.811 -2.545 -25.715 1.00 67.94 203 LEU A CA 1
ATOM 1612 C C . LEU A 1 203 ? 36.312 -1.102 -25.579 1.00 67.94 203 LEU A C 1
ATOM 1614 O O . LEU A 1 203 ? 37.514 -0.870 -25.620 1.00 67.94 203 LEU A O 1
ATOM 1618 N N . LYS A 1 204 ? 35.409 -0.139 -25.364 1.00 68.44 204 LYS A N 1
ATOM 1619 C CA . LYS A 1 204 ? 35.765 1.275 -25.169 1.00 68.44 204 LYS A CA 1
ATOM 1620 C C . LYS A 1 204 ? 36.385 1.577 -23.802 1.00 68.44 204 LYS A C 1
ATOM 1622 O O . LYS A 1 204 ? 37.049 2.593 -23.658 1.00 68.44 204 LYS A O 1
ATOM 1627 N N . ASN A 1 205 ? 36.142 0.726 -22.806 1.00 66.44 205 ASN A N 1
ATOM 1628 C CA . ASN A 1 205 ? 36.772 0.827 -21.488 1.00 66.44 205 ASN A CA 1
ATOM 1629 C C . ASN A 1 205 ? 38.123 0.092 -21.428 1.00 66.44 205 ASN A C 1
ATOM 1631 O O . ASN A 1 205 ? 38.866 0.272 -20.467 1.00 66.44 205 ASN A O 1
ATOM 1635 N N . LEU A 1 206 ? 38.419 -0.747 -22.426 1.00 69.94 206 LEU A N 1
ATOM 1636 C CA . LEU A 1 206 ? 39.674 -1.491 -22.563 1.00 69.94 206 LEU A CA 1
ATOM 1637 C C . LEU A 1 206 ? 40.680 -0.820 -23.521 1.00 69.94 206 LEU A C 1
ATOM 1639 O O . LEU A 1 206 ? 41.806 -1.304 -23.630 1.00 69.94 206 LEU A O 1
ATOM 1643 N N . SER A 1 207 ? 40.287 0.263 -24.203 1.00 56.38 207 SER A N 1
ATOM 1644 C CA . SER A 1 207 ? 41.138 1.114 -25.055 1.00 56.38 207 SER A CA 1
ATOM 1645 C C . SER A 1 207 ? 41.540 2.399 -24.344 1.00 56.38 207 SER A C 1
ATOM 1647 O O . SER A 1 207 ? 42.719 2.790 -24.452 1.00 56.38 207 SER A O 1
#

Sequence (207 aa):
MLVASILKLFYWLGARFDLSLLLQAGLMVIVQLVLLRVALQNRPLASAASNIHQPFAGSREGDTHVKRPFEFWQWRQAKPYWMFLAYFSATLLVLQILFGRLDSYVALQGYVALGIEATLPLPQILSNQRNRSCKGFRLSVLANWLLGDAMKMSFFFLAESTIPWSFKLCGIFQACCDSYLGVQYLMFGEGPVDSIDGLAKELKNLS

InterPro domains:
  IPR006603 PQ-loop repeat [PF04193] (110-162)
  IPR052241 Solute Carrier Family 66 (SLC66) and Scramblase ANY1 [PTHR14856]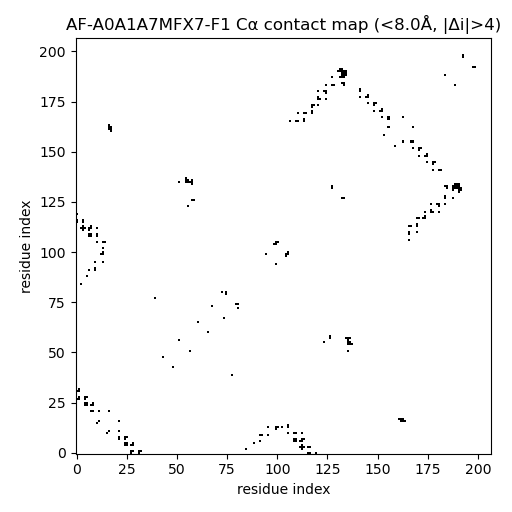 (1-191)

Foldseek 3Di:
DQLLLLLVCLLCVLPPADPVVVVVSVVVNVVVVVVLVVCLVPPDDPPPPPDLPDQVPLPDPPPDVPCDVVSVVVDNDSVVVVVCVVVSSVVSVVCCVVCSNPPVSSVVSLLVSLLVVLCVLVVVLVSCVVQLACASNDPVVLVVQLVVLVVQQCCCPVPPTPGDVSSVVSSVSSNVSSVVVVVSCVRRPGHPPPDPVVVVVVVVVVD

Secondary structure (DSSP, 8-state):
-HHHHHHHHHHHHHS---HHHHHHHHHHHHHHHHHHHHHHHSPPPTT----TT-TTGGG--SS-----GGGTTT-SSSHHHHHHHHHHHHHHHHHHHHHTT-HHHHHHHHHHHHHHHHTTTHHHHHHHHHHT--TT--HHHHHHHHHHHHHHHHHHHH-SS---HHHHHHHHHHHHHHHHHHHHHHHHTT-S--SHHHHHHHHHH--

Nearest PDB structures (foldseek):
  4rng-assembly4_C-2  TM=8.585E-01  e=3.256E-01  Thermodesulfovibrio yellowstonii DSM 11347

Organism: Aureobasidium pullulans (NCBI:txid5580)